Protein AF-A0A644V1G6-F1 (afdb_monomer_lite)

Secondary structure (DSSP, 8-state):
-HHHHHHHHHHHHHHHHHH---HHHHHHHHHHHHHHHHHHHHHHHHHHHHTT--SPP-GGGG-HHHHHHHHHHSHHHHHHHHHHHHHHHHHHHHHHHSHHHHHHHHT-----HHHHHHHHHHHHHHHHHHHHH-HHHHHHHHHHHHHHHHHHHHHHHHHHHHHHHTT----GGGS-HHHHHHHHTSHHHHHHHHHHHHHHHHHHHHHHHHHHHHTT--TT---------------

Sequence (235 aa):
MKKIILTIMLFLAGQAFAQGVAKSELISKEIQSLEFENNKIILSEYIKEQCDSTSCIPIYNLGKKLISDFQNNHEDLKVLKEEYDQNVKEIDKIKYRDSEYRKYRENYVGSSGEARKKQEAIYRSIYNRLYKSNENFKALSDKNRKILSRLNYLTLVQIATEYHNKGEILPTRFIPYADMSRYKELSKVKENQKKIDALNSIYKKVIEKEFLEKYNINDSIKTEKTPSERAIVFD

Radius of gyration: 29.41 Å; chains: 1; bounding box: 58×75×78 Å

Organism: NCBI:txid1076179

InterPro domains:
  IPR032220 Protein of unknown function DUF5039 [PF16442] (27-216)

Structure (mmCIF, N/CA/C/O backbone):
data_AF-A0A644V1G6-F1
#
_entry.id   AF-A0A644V1G6-F1
#
loop_
_atom_site.group_PDB
_atom_site.id
_atom_site.type_symbol
_atom_site.label_atom_id
_atom_site.label_alt_id
_atom_site.label_comp_id
_atom_site.label_asym_id
_atom_site.label_entity_id
_atom_site.label_seq_id
_atom_site.pdbx_PDB_ins_code
_atom_site.Cartn_x
_atom_site.Cartn_y
_atom_site.Cartn_z
_atom_site.occupancy
_atom_site.B_iso_or_equiv
_atom_site.auth_seq_id
_atom_site.auth_comp_id
_atom_site.auth_asym_id
_atom_site.auth_atom_id
_atom_site.pdbx_PDB_model_num
ATOM 1 N N . MET A 1 1 ? -3.401 3.940 36.052 1.00 53.97 1 MET A N 1
ATOM 2 C CA . MET A 1 1 ? -4.382 2.860 35.790 1.00 53.97 1 MET A CA 1
ATOM 3 C C . MET A 1 1 ? -5.661 2.993 36.616 1.00 53.97 1 MET A C 1
ATOM 5 O O . MET A 1 1 ? -6.697 3.187 36.003 1.00 53.97 1 MET A O 1
ATOM 9 N N . LYS A 1 2 ? -5.625 2.985 37.962 1.00 54.72 2 LYS A N 1
ATOM 10 C CA . LYS A 1 2 ? -6.847 3.035 38.805 1.00 54.72 2 LYS A CA 1
ATOM 11 C C . LYS A 1 2 ? -7.809 4.205 38.504 1.00 54.72 2 LYS A C 1
ATOM 13 O O . LYS A 1 2 ? -9.004 3.974 38.401 1.00 54.72 2 LYS A O 1
ATOM 18 N N . LYS A 1 3 ? -7.300 5.429 38.293 1.00 67.19 3 LYS A N 1
ATOM 19 C CA . LYS A 1 3 ? -8.138 6.601 37.950 1.00 67.19 3 LYS A CA 1
ATOM 20 C C . LYS A 1 3 ? -8.824 6.478 36.579 1.00 67.19 3 LYS A C 1
ATOM 22 O O . LYS A 1 3 ? -10.006 6.754 36.480 1.00 67.19 3 LYS A O 1
ATOM 27 N N . ILE A 1 4 ? -8.107 6.000 35.557 1.00 65.31 4 ILE A N 1
ATOM 28 C CA . ILE A 1 4 ? -8.639 5.820 34.190 1.00 65.31 4 ILE A CA 1
ATOM 29 C C . ILE A 1 4 ? -9.761 4.775 34.182 1.00 65.31 4 ILE A C 1
ATOM 31 O O . ILE A 1 4 ? -10.823 5.017 33.625 1.00 65.31 4 ILE A O 1
ATOM 35 N N . ILE A 1 5 ? -9.543 3.643 34.858 1.00 63.31 5 ILE A N 1
ATOM 36 C CA . ILE A 1 5 ? -10.535 2.565 34.977 1.00 63.31 5 ILE A CA 1
ATOM 37 C C . ILE A 1 5 ? -11.803 3.065 35.679 1.00 63.31 5 ILE A C 1
ATOM 39 O O . ILE A 1 5 ? -12.905 2.770 35.228 1.00 63.31 5 ILE A O 1
ATOM 43 N N . LEU A 1 6 ? -11.655 3.846 36.753 1.00 64.06 6 LEU A N 1
ATOM 44 C CA . LEU A 1 6 ? -12.786 4.397 37.500 1.00 64.06 6 LEU A CA 1
ATOM 45 C C . LEU A 1 6 ? -13.615 5.370 36.648 1.00 64.06 6 LEU A C 1
ATOM 47 O O . LEU A 1 6 ? -14.837 5.259 36.618 1.00 64.06 6 LEU A O 1
ATOM 51 N N . THR A 1 7 ? -12.963 6.283 35.922 1.00 69.06 7 THR A N 1
ATOM 52 C CA . THR A 1 7 ? -13.645 7.234 35.030 1.00 69.06 7 THR A CA 1
ATOM 53 C C . THR A 1 7 ? -14.390 6.521 33.900 1.00 69.06 7 THR A C 1
ATOM 55 O O . THR A 1 7 ? -15.539 6.853 33.624 1.00 69.06 7 THR A O 1
ATOM 58 N N . ILE A 1 8 ? -13.772 5.505 33.289 1.00 70.75 8 ILE A N 1
ATOM 59 C CA . ILE A 1 8 ? -14.385 4.695 32.226 1.00 70.75 8 ILE A CA 1
ATOM 60 C C . ILE A 1 8 ? -15.603 3.921 32.753 1.00 70.75 8 ILE A C 1
ATOM 62 O O . ILE A 1 8 ? -16.661 3.940 32.132 1.00 70.75 8 ILE A O 1
ATOM 66 N N . MET A 1 9 ? -15.482 3.283 33.920 1.00 65.69 9 MET A N 1
ATOM 67 C CA . MET A 1 9 ? -16.583 2.547 34.554 1.00 65.69 9 MET A CA 1
ATOM 68 C C . MET A 1 9 ? -17.774 3.455 34.888 1.00 65.69 9 MET A C 1
ATOM 70 O O . MET A 1 9 ? -18.915 3.068 34.655 1.00 65.69 9 MET A O 1
ATOM 74 N N . LEU A 1 10 ? -17.518 4.659 35.410 1.00 66.88 10 LEU A N 1
ATOM 75 C CA . LEU A 1 10 ? -18.561 5.644 35.714 1.00 66.88 10 LEU A CA 1
ATOM 76 C C . LEU A 1 10 ? -19.277 6.127 34.446 1.00 66.88 10 LEU A C 1
ATOM 78 O O . LEU A 1 10 ? -20.502 6.222 34.436 1.00 66.88 10 LEU A O 1
ATOM 82 N N . PHE A 1 11 ? -18.529 6.375 33.369 1.00 68.50 11 PHE A N 1
ATOM 83 C CA . PHE A 1 11 ? -19.091 6.779 32.081 1.00 68.50 11 PHE A CA 1
ATOM 84 C C . PHE A 1 11 ? -19.963 5.675 31.458 1.00 68.50 11 PHE A C 1
ATOM 86 O O . PHE A 1 11 ? -21.111 5.922 31.091 1.00 68.50 11 PHE A O 1
ATOM 93 N N . LEU A 1 12 ? -19.459 4.438 31.419 1.00 64.38 12 LEU A N 1
ATOM 94 C CA . LEU A 1 12 ? -20.191 3.280 30.895 1.00 64.38 12 LEU A CA 1
ATOM 95 C C . LEU A 1 12 ? -21.443 2.959 31.720 1.00 64.38 12 LEU A C 1
ATOM 97 O O . LEU A 1 12 ? -22.478 2.611 31.157 1.00 64.38 12 LEU A O 1
ATOM 101 N N . ALA A 1 13 ? -21.373 3.097 33.048 1.00 60.19 13 ALA A N 1
ATOM 102 C CA . ALA A 1 13 ? -22.530 2.915 33.918 1.00 60.19 13 ALA A CA 1
ATOM 103 C C . ALA A 1 13 ? -23.628 3.946 33.614 1.00 60.19 13 ALA A C 1
ATOM 105 O O . ALA A 1 13 ? -24.791 3.565 33.507 1.00 60.19 13 ALA A O 1
ATOM 106 N N . GLY A 1 14 ? -23.268 5.217 33.404 1.00 60.34 14 GLY A N 1
ATOM 107 C CA . GLY A 1 14 ? -24.225 6.256 33.017 1.00 60.34 14 GLY A CA 1
ATOM 108 C C . GLY A 1 14 ? -24.920 5.975 31.679 1.00 60.34 14 GLY A C 1
ATOM 109 O O . GLY A 1 14 ? -26.127 6.174 31.566 1.00 60.34 14 GLY A O 1
ATOM 110 N N . GLN A 1 15 ? -24.192 5.454 30.684 1.00 57.19 15 GLN A N 1
ATOM 111 C CA . GLN A 1 15 ? -24.766 5.142 29.368 1.00 57.19 15 GLN A CA 1
ATOM 112 C C . GLN A 1 15 ? -25.635 3.874 29.361 1.00 57.19 15 GLN A C 1
ATOM 114 O O . GLN A 1 15 ? -26.697 3.869 28.740 1.00 57.19 15 GLN A O 1
ATOM 119 N N . ALA A 1 16 ? -25.241 2.827 30.094 1.00 59.38 16 ALA A N 1
ATOM 120 C CA . ALA A 1 16 ? -26.002 1.575 30.175 1.00 59.38 16 ALA A CA 1
ATOM 121 C C . ALA A 1 16 ? -27.401 1.779 30.781 1.00 59.38 16 ALA A C 1
ATOM 123 O O . ALA A 1 16 ? -28.382 1.236 30.276 1.00 59.38 16 ALA A O 1
ATOM 124 N N . PHE A 1 17 ? -27.503 2.604 31.830 1.00 55.06 17 PHE A N 1
ATOM 125 C CA . PHE A 1 17 ? -28.780 2.915 32.481 1.00 55.06 17 PHE A CA 1
ATOM 126 C C . PHE A 1 17 ? -29.726 3.742 31.600 1.00 55.06 17 PHE A C 1
ATOM 128 O O . PHE A 1 17 ? -30.938 3.613 31.735 1.00 55.06 17 PHE A O 1
ATOM 135 N N . ALA A 1 18 ? -29.195 4.566 30.695 1.00 56.34 18 ALA A N 1
ATOM 136 C CA . ALA A 1 18 ? -30.003 5.432 29.840 1.00 56.34 18 ALA A CA 1
ATOM 137 C C . ALA A 1 18 ? -30.542 4.730 28.579 1.00 56.34 18 ALA A C 1
ATOM 139 O O . ALA A 1 18 ? -31.516 5.204 28.000 1.00 56.34 18 ALA A O 1
ATOM 140 N N . GLN A 1 19 ? -29.914 3.633 28.133 1.00 53.41 19 GLN A N 1
ATOM 141 C CA . GLN A 1 19 ? -30.182 3.044 26.811 1.00 53.41 19 GLN A CA 1
ATOM 142 C C . GLN A 1 19 ? -30.661 1.584 26.831 1.00 53.41 19 GLN A C 1
ATOM 144 O O . GLN A 1 19 ? -31.030 1.068 25.781 1.00 53.41 19 GLN A O 1
ATOM 149 N N . GLY A 1 20 ? -30.667 0.898 27.981 1.00 60.03 20 GLY A N 1
ATOM 150 C CA . GLY A 1 20 ? -31.093 -0.510 28.051 1.00 60.03 20 GLY A CA 1
ATOM 151 C C . GLY A 1 20 ? -30.182 -1.481 27.281 1.00 60.03 20 GLY A C 1
ATOM 152 O O . GLY A 1 20 ? -30.595 -2.589 26.953 1.00 60.03 20 GLY A O 1
ATOM 153 N N . VAL A 1 21 ? -28.950 -1.060 26.980 1.00 65.69 21 VAL A N 1
ATOM 154 C CA . VAL A 1 21 ? -27.944 -1.815 26.220 1.00 65.69 21 VAL A CA 1
ATOM 155 C C . VAL A 1 21 ? -27.049 -2.603 27.184 1.00 65.69 21 VAL A C 1
ATOM 157 O O . VAL A 1 21 ? -26.692 -2.101 28.254 1.00 65.69 21 VAL A O 1
ATOM 160 N N . ALA A 1 22 ? -26.660 -3.828 26.806 1.00 74.62 22 ALA A N 1
ATOM 161 C CA . ALA A 1 22 ? -25.728 -4.642 27.587 1.00 74.62 22 ALA A CA 1
ATOM 162 C C . ALA A 1 22 ? -24.391 -3.905 27.795 1.00 74.62 22 ALA A C 1
ATOM 164 O O . ALA A 1 22 ? -23.888 -3.213 26.904 1.00 74.62 22 ALA A O 1
ATOM 165 N N . LYS A 1 23 ? -23.783 -4.050 28.977 1.00 80.12 23 LYS A N 1
ATOM 166 C CA . LYS A 1 23 ? -22.549 -3.321 29.317 1.00 80.12 23 LYS A CA 1
ATOM 167 C C . LYS A 1 23 ? -21.390 -3.778 28.437 1.00 80.12 23 LYS A C 1
ATOM 169 O O . LYS A 1 23 ? -20.542 -2.957 28.087 1.00 80.12 23 LYS A O 1
ATOM 174 N N . SER A 1 24 ? -21.364 -5.056 28.058 1.00 82.75 24 SER A N 1
ATOM 175 C CA . SER A 1 24 ? -20.397 -5.594 27.096 1.00 82.75 24 SER A CA 1
ATOM 176 C C . SER A 1 24 ? -20.469 -4.883 25.741 1.00 82.75 24 SER A C 1
ATOM 178 O O . SER A 1 24 ? -19.433 -4.487 25.209 1.00 82.75 24 SER A O 1
ATOM 180 N N . GLU A 1 25 ? -21.666 -4.634 25.210 1.00 83.75 25 GLU A N 1
ATOM 181 C CA . GLU A 1 25 ? -21.847 -3.983 23.910 1.00 83.75 25 GLU A CA 1
ATOM 182 C C . GLU A 1 25 ? -21.337 -2.532 23.920 1.00 83.75 25 GLU A C 1
ATOM 184 O O . GLU A 1 25 ? -20.660 -2.109 22.983 1.00 83.75 25 GLU A O 1
ATOM 189 N N . LEU A 1 26 ? -21.574 -1.784 25.004 1.00 85.75 26 LEU A N 1
ATOM 190 C CA . LEU A 1 26 ? -21.036 -0.426 25.166 1.00 85.75 26 LEU A CA 1
ATOM 191 C C . LEU A 1 26 ? -19.504 -0.411 25.238 1.00 85.75 26 LEU A C 1
ATOM 193 O O . LEU A 1 26 ? -18.862 0.416 24.593 1.00 85.75 26 LEU A O 1
ATOM 197 N N . ILE A 1 27 ? -18.908 -1.347 25.983 1.00 84.62 27 ILE A N 1
ATOM 198 C CA . ILE A 1 27 ? -17.447 -1.488 26.056 1.00 84.62 27 ILE A CA 1
ATOM 199 C C . ILE A 1 27 ? -16.870 -1.840 24.681 1.00 84.62 27 ILE A C 1
ATOM 201 O O . ILE A 1 27 ? -15.859 -1.268 24.280 1.00 84.62 27 ILE A O 1
ATOM 205 N N . SER A 1 28 ? -17.513 -2.754 23.948 1.00 86.06 28 SER A N 1
ATOM 206 C CA . SER A 1 28 ? -17.082 -3.152 22.607 1.00 86.06 28 SER A CA 1
ATOM 207 C C . SER A 1 28 ? -17.126 -1.979 21.624 1.00 86.06 28 SER A C 1
ATOM 209 O O . SER A 1 28 ? -16.147 -1.759 20.911 1.00 86.06 28 SER A O 1
ATOM 211 N N . LYS A 1 29 ? -18.199 -1.176 21.640 1.00 88.50 29 LYS A N 1
ATOM 212 C CA . LYS A 1 29 ? -18.317 0.041 20.816 1.00 88.50 29 LYS A CA 1
ATOM 213 C C . LYS A 1 29 ? -17.229 1.066 21.137 1.00 88.50 29 LYS A C 1
ATOM 215 O O . LYS A 1 29 ? 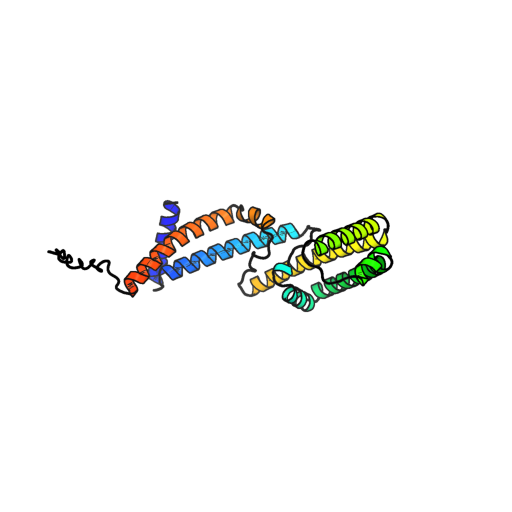-16.646 1.638 20.221 1.00 88.50 29 LYS A O 1
ATOM 220 N N . GLU A 1 30 ? -16.912 1.270 22.415 1.00 89.88 30 GLU A N 1
ATOM 221 C CA . GLU A 1 30 ? -15.841 2.191 22.818 1.00 89.88 30 GLU A CA 1
ATOM 222 C C . GLU A 1 30 ? -14.456 1.691 22.375 1.00 89.88 30 GLU A C 1
ATOM 224 O O . GLU A 1 30 ? -13.651 2.472 21.869 1.00 89.88 30 GLU A O 1
ATOM 229 N N . ILE A 1 31 ? -14.177 0.386 22.503 1.00 88.25 31 ILE A N 1
ATOM 230 C CA . ILE A 1 31 ? -12.936 -0.214 21.984 1.00 88.25 31 ILE A CA 1
ATOM 231 C C . ILE A 1 31 ? -12.832 0.022 20.475 1.00 88.25 31 ILE A C 1
ATOM 233 O O . ILE A 1 31 ? -11.812 0.531 20.015 1.00 88.25 31 ILE A O 1
ATOM 237 N N . GLN A 1 32 ? -13.892 -0.285 19.721 1.00 87.81 32 GLN A N 1
ATOM 238 C CA . GLN A 1 32 ? -13.931 -0.081 18.270 1.00 87.81 32 GLN A CA 1
ATOM 239 C C . GLN A 1 32 ? -13.712 1.389 17.895 1.00 87.81 32 GLN A C 1
ATOM 241 O O . GLN A 1 32 ? -12.950 1.675 16.976 1.00 87.81 32 GLN A O 1
ATOM 246 N N . SER A 1 33 ? -14.320 2.324 18.630 1.00 90.75 33 SER A N 1
ATOM 247 C CA . SER A 1 33 ? -14.131 3.768 18.445 1.00 90.75 33 SER A CA 1
ATOM 248 C C . SER A 1 33 ? -12.669 4.190 18.653 1.00 90.75 33 SER A C 1
ATOM 250 O O . SER A 1 33 ? -12.086 4.891 17.826 1.00 90.75 33 SER A O 1
ATOM 252 N N . LEU A 1 34 ? -12.018 3.704 19.714 1.00 91.75 34 LEU A N 1
ATOM 253 C CA . LEU A 1 34 ? -10.605 3.998 19.979 1.00 91.75 34 LEU A CA 1
ATOM 254 C C . LEU A 1 34 ? -9.664 3.360 18.944 1.00 91.75 34 LEU A C 1
ATOM 256 O O . LEU A 1 34 ? -8.670 3.977 18.554 1.00 91.75 34 LEU A O 1
ATOM 260 N N . GLU A 1 35 ? -9.957 2.139 18.491 1.00 90.19 35 GLU A N 1
ATOM 261 C CA . GLU A 1 35 ? -9.213 1.466 17.418 1.00 90.19 35 GLU A CA 1
ATOM 262 C C . GLU A 1 35 ? -9.361 2.205 16.082 1.00 90.19 35 GLU A C 1
ATOM 264 O O . GLU A 1 35 ? -8.385 2.363 15.342 1.00 90.19 35 GLU A O 1
ATOM 269 N N . PHE A 1 36 ? -10.563 2.703 15.799 1.00 89.56 36 PHE A N 1
ATOM 270 C CA . PHE A 1 36 ? -10.865 3.536 14.642 1.00 89.56 36 PHE A CA 1
ATOM 271 C C . PHE A 1 36 ? -10.049 4.836 14.671 1.00 89.56 36 PHE A C 1
ATOM 273 O O . PHE A 1 36 ? -9.323 5.127 13.719 1.00 89.56 36 PHE A O 1
ATOM 280 N N . GLU A 1 37 ? -10.050 5.561 15.792 1.00 91.75 37 GLU A N 1
ATOM 281 C CA . GLU A 1 37 ? -9.235 6.771 15.964 1.00 91.75 37 GLU A CA 1
ATOM 282 C C . GLU A 1 37 ? -7.729 6.492 15.840 1.00 91.75 37 GLU A C 1
ATOM 284 O O . GLU A 1 37 ? -7.001 7.256 15.203 1.00 91.75 37 GLU A O 1
ATOM 289 N N . ASN A 1 38 ? -7.243 5.367 16.371 1.00 92.94 38 ASN A N 1
ATOM 290 C CA . ASN A 1 38 ? -5.851 4.957 16.178 1.00 92.94 38 ASN A CA 1
ATOM 291 C C . ASN A 1 38 ? -5.517 4.748 14.701 1.00 92.94 38 ASN A C 1
ATOM 293 O O . ASN A 1 38 ? -4.508 5.269 14.224 1.00 92.94 38 ASN A O 1
ATOM 297 N N . ASN A 1 39 ? -6.364 4.025 13.966 1.00 91.00 39 ASN A N 1
ATOM 298 C CA . ASN A 1 39 ? -6.164 3.810 12.536 1.00 91.00 39 ASN A CA 1
ATOM 299 C C . ASN A 1 39 ? -6.174 5.128 11.759 1.00 91.00 39 ASN A C 1
ATOM 301 O O . ASN A 1 39 ? -5.338 5.304 10.876 1.00 91.00 39 ASN A O 1
ATOM 305 N N . LYS A 1 40 ? -7.051 6.069 12.125 1.00 91.75 40 LYS A N 1
ATOM 306 C CA . LYS A 1 40 ? -7.105 7.412 11.534 1.00 91.75 40 LYS A CA 1
ATOM 307 C C . LYS A 1 40 ? -5.777 8.147 11.675 1.00 91.75 40 LYS A C 1
ATOM 309 O O . LYS A 1 40 ? -5.234 8.641 10.689 1.00 91.75 40 LYS A O 1
ATOM 314 N N . ILE A 1 41 ? -5.252 8.200 12.900 1.00 93.38 41 ILE A N 1
ATOM 315 C CA . ILE A 1 41 ? -4.006 8.902 13.224 1.00 93.38 41 ILE A CA 1
ATOM 316 C C . ILE A 1 41 ? -2.832 8.259 12.483 1.00 93.38 41 ILE A C 1
ATOM 318 O O . ILE A 1 41 ? -2.064 8.955 11.822 1.00 93.38 41 ILE A O 1
ATOM 322 N N . ILE A 1 42 ? -2.720 6.929 12.553 1.00 93.12 42 ILE A N 1
ATOM 323 C CA . ILE A 1 42 ? -1.646 6.172 11.900 1.00 93.12 42 ILE A CA 1
ATOM 324 C C . ILE A 1 42 ? -1.685 6.380 10.383 1.00 93.12 42 ILE A C 1
ATOM 326 O O . ILE A 1 42 ? -0.654 6.667 9.782 1.00 93.12 42 ILE A O 1
ATOM 330 N N . LEU A 1 43 ? -2.861 6.250 9.761 1.00 91.50 43 LEU A N 1
ATOM 331 C CA . LEU A 1 43 ? -3.017 6.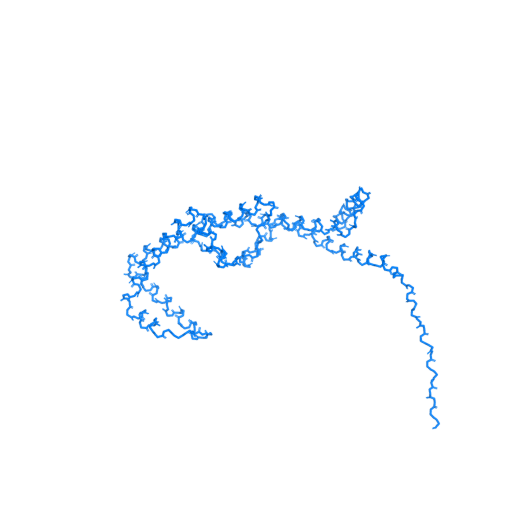409 8.317 1.00 91.50 43 LEU A CA 1
ATOM 332 C C . LEU A 1 43 ? -2.680 7.835 7.867 1.00 91.50 43 LEU A C 1
ATOM 334 O O . LEU A 1 43 ? -1.994 8.006 6.862 1.00 91.50 43 LEU A O 1
ATOM 338 N N . SER A 1 44 ? -3.127 8.843 8.619 1.00 90.38 44 SER A N 1
ATOM 339 C CA . SER A 1 44 ? -2.849 10.251 8.324 1.00 90.38 44 SER A CA 1
ATOM 340 C C . SER A 1 44 ? -1.351 10.555 8.369 1.00 90.38 44 SER A C 1
ATOM 342 O O . SER A 1 44 ? -0.821 11.156 7.436 1.00 90.38 44 SER A O 1
ATOM 344 N N . GLU A 1 45 ? -0.656 10.126 9.426 1.00 91.31 45 GLU A N 1
ATOM 345 C CA . GLU A 1 45 ? 0.796 10.321 9.535 1.00 91.31 45 GLU A CA 1
ATOM 346 C C . GLU A 1 45 ? 1.554 9.522 8.471 1.00 91.31 45 GLU A C 1
ATOM 348 O O . GLU A 1 45 ? 2.484 10.042 7.859 1.00 91.31 45 GLU A O 1
ATOM 353 N N . TYR A 1 46 ? 1.115 8.295 8.172 1.00 90.12 46 TYR A N 1
ATOM 354 C CA . TYR A 1 46 ? 1.710 7.496 7.106 1.00 90.12 46 TYR A CA 1
ATOM 355 C C . TYR A 1 46 ? 1.612 8.199 5.749 1.00 90.12 46 TYR A C 1
ATOM 357 O O . TYR A 1 46 ? 2.631 8.400 5.095 1.00 90.12 46 TYR A O 1
ATOM 365 N N . ILE A 1 47 ? 0.411 8.621 5.336 1.00 89.56 47 ILE A N 1
ATOM 366 C CA . ILE A 1 47 ? 0.195 9.314 4.055 1.00 89.56 47 ILE A CA 1
ATOM 367 C C . ILE A 1 47 ? 1.039 10.589 3.980 1.00 89.56 47 ILE A C 1
ATOM 369 O O . ILE A 1 47 ? 1.703 10.818 2.969 1.00 89.56 47 ILE A O 1
ATOM 373 N N . LYS A 1 48 ? 1.059 11.390 5.052 1.00 87.62 48 LYS A N 1
ATOM 374 C CA . LYS A 1 48 ? 1.827 12.639 5.118 1.00 87.62 48 LYS A CA 1
ATOM 375 C C . LYS A 1 48 ? 3.314 12.416 4.852 1.00 87.62 48 LYS A C 1
ATOM 377 O O . LYS A 1 48 ? 3.909 13.147 4.068 1.00 87.62 48 LYS A O 1
ATOM 382 N N . GLU A 1 49 ? 3.907 11.392 5.455 1.00 86.69 49 GLU A N 1
ATOM 383 C CA . GLU A 1 49 ? 5.321 11.071 5.244 1.00 86.69 49 GLU A CA 1
ATOM 384 C C . GLU A 1 49 ? 5.623 10.518 3.847 1.00 86.69 49 GLU A C 1
ATOM 386 O O . GLU A 1 49 ? 6.754 10.622 3.372 1.00 86.69 49 GLU A O 1
ATOM 391 N N . GLN A 1 50 ? 4.628 9.941 3.168 1.00 83.31 50 GLN A N 1
ATOM 392 C CA . GLN A 1 50 ? 4.803 9.448 1.805 1.00 83.31 50 GLN A CA 1
ATOM 393 C C . GLN A 1 50 ? 4.676 10.539 0.731 1.00 83.31 50 GLN A C 1
ATOM 395 O O . GLN A 1 50 ? 5.078 10.287 -0.404 1.00 83.31 50 GLN A O 1
ATOM 400 N N . CYS A 1 51 ? 4.169 11.733 1.064 1.00 72.44 51 CYS A N 1
ATOM 401 C CA . CYS A 1 51 ? 3.936 12.822 0.105 1.00 72.44 51 CYS A CA 1
ATOM 402 C C . CYS A 1 51 ? 5.206 13.228 -0.667 1.00 72.44 51 CYS A C 1
ATOM 404 O O . CYS A 1 51 ? 5.139 13.486 -1.867 1.00 72.44 51 CYS A O 1
ATOM 406 N N . ASP A 1 52 ? 6.366 13.193 -0.004 1.00 65.12 52 ASP A N 1
ATOM 407 C CA . ASP A 1 52 ? 7.666 13.556 -0.592 1.00 65.12 52 ASP A CA 1
ATOM 408 C C . ASP A 1 52 ? 8.572 12.338 -0.854 1.00 65.12 52 ASP A C 1
ATOM 410 O O . ASP A 1 52 ? 9.746 12.460 -1.222 1.00 65.12 52 ASP A O 1
ATOM 414 N N . SER A 1 53 ? 8.044 11.126 -0.664 1.00 68.56 53 SER A N 1
ATOM 415 C CA . SER A 1 53 ? 8.814 9.896 -0.801 1.00 68.56 53 SER A CA 1
ATOM 416 C C . SER A 1 53 ? 9.002 9.526 -2.272 1.00 68.56 53 SER A C 1
ATOM 418 O O . SER A 1 53 ? 8.054 9.285 -3.016 1.00 68.56 53 SER A O 1
ATOM 420 N N . THR A 1 54 ? 10.262 9.382 -2.690 1.00 65.50 54 THR A N 1
ATOM 421 C CA . THR A 1 54 ? 10.612 8.723 -3.966 1.00 65.50 54 THR A CA 1
ATOM 422 C C . THR A 1 54 ? 10.644 7.195 -3.848 1.00 65.50 54 THR A C 1
ATOM 424 O O . THR A 1 54 ? 11.051 6.501 -4.785 1.00 65.50 54 THR A O 1
ATOM 427 N N . SER A 1 55 ? 10.245 6.661 -2.689 1.00 67.94 55 SER A N 1
ATOM 428 C CA . SER A 1 55 ? 10.175 5.225 -2.435 1.00 67.94 55 SER A CA 1
ATOM 429 C C . SER A 1 55 ? 8.828 4.662 -2.878 1.00 67.94 55 SER A C 1
ATOM 431 O O . SER A 1 55 ? 7.821 5.365 -2.962 1.00 67.94 55 SER A O 1
ATOM 433 N N . CYS A 1 56 ? 8.810 3.373 -3.203 1.00 72.12 56 CYS A N 1
ATOM 434 C CA . CYS A 1 56 ? 7.585 2.680 -3.578 1.00 72.12 56 CYS A CA 1
ATOM 435 C C . CYS A 1 56 ? 6.743 2.403 -2.325 1.00 72.12 56 CYS A C 1
ATOM 437 O O . CYS A 1 56 ? 7.191 1.686 -1.431 1.00 72.12 56 CYS A O 1
ATOM 439 N N . ILE A 1 57 ? 5.518 2.929 -2.282 1.00 78.19 57 ILE A N 1
ATOM 440 C CA . ILE A 1 57 ? 4.534 2.595 -1.244 1.00 78.19 57 ILE A CA 1
ATOM 441 C C . ILE A 1 57 ? 3.941 1.217 -1.581 1.00 78.19 57 ILE A C 1
ATOM 443 O O . ILE A 1 57 ? 3.427 1.050 -2.693 1.00 78.19 57 ILE A O 1
ATOM 447 N N . PRO A 1 58 ? 3.970 0.221 -0.676 1.00 77.88 58 PRO A N 1
ATOM 448 C CA . PRO A 1 58 ? 3.537 -1.147 -0.962 1.00 77.88 58 PRO A CA 1
ATOM 449 C C . PRO A 1 58 ? 2.007 -1.310 -0.905 1.00 77.88 58 PRO A C 1
ATOM 451 O O . PRO A 1 58 ? 1.480 -2.207 -0.249 1.00 77.88 58 PRO A O 1
ATOM 454 N N . ILE A 1 59 ? 1.275 -0.469 -1.641 1.00 78.94 59 ILE A N 1
ATOM 455 C CA . ILE A 1 59 ? -0.197 -0.475 -1.691 1.00 78.94 59 ILE A CA 1
ATOM 456 C C . ILE A 1 59 ? -0.779 -1.810 -2.173 1.00 78.94 59 ILE A C 1
ATOM 458 O O . ILE A 1 59 ? -1.911 -2.147 -1.848 1.00 78.94 59 ILE A O 1
ATOM 462 N N . TYR A 1 60 ? 0.004 -2.622 -2.890 1.00 76.69 60 TYR A N 1
ATOM 463 C CA . TYR A 1 60 ? -0.409 -3.945 -3.365 1.00 76.69 60 TYR A CA 1
ATOM 464 C C . TYR A 1 60 ? -0.730 -4.937 -2.239 1.00 76.69 60 TYR A C 1
ATOM 466 O O . TYR A 1 60 ? -1.396 -5.939 -2.502 1.00 76.69 60 TYR A O 1
ATOM 474 N N . ASN A 1 61 ? -0.324 -4.648 -0.997 1.00 83.06 61 ASN A N 1
ATOM 475 C CA . ASN A 1 61 ? -0.744 -5.397 0.188 1.00 83.06 61 ASN A CA 1
ATOM 476 C C . ASN A 1 61 ? -2.263 -5.303 0.444 1.00 83.06 61 ASN A C 1
ATOM 478 O O . ASN A 1 61 ? -2.811 -6.161 1.128 1.00 83.06 61 ASN A O 1
ATOM 482 N N . LEU A 1 62 ? -2.953 -4.310 -0.135 1.00 79.12 62 LEU A N 1
ATOM 483 C CA . LEU A 1 62 ? -4.421 -4.219 -0.161 1.00 79.12 62 LEU A CA 1
ATOM 484 C C . LEU A 1 62 ? -5.070 -5.183 -1.172 1.00 79.12 62 LEU A C 1
ATOM 486 O O . LEU A 1 62 ? -6.283 -5.364 -1.166 1.00 79.12 62 LEU A O 1
ATOM 490 N N . GLY A 1 63 ? -4.270 -5.812 -2.037 1.00 85.31 63 GLY A N 1
ATOM 491 C CA . GLY A 1 63 ? -4.720 -6.709 -3.096 1.00 85.31 63 GLY A CA 1
ATOM 492 C C . GLY A 1 63 ? -4.396 -6.152 -4.478 1.00 85.31 63 GLY A C 1
ATOM 493 O O . GLY A 1 63 ? -4.961 -5.155 -4.919 1.00 85.31 63 GLY A O 1
ATOM 494 N N . LYS A 1 64 ? -3.507 -6.834 -5.208 1.00 86.06 64 LYS A N 1
ATOM 495 C CA . LYS A 1 64 ? -3.014 -6.373 -6.518 1.00 86.06 64 LYS A CA 1
ATOM 496 C C . LYS A 1 64 ? -4.128 -6.108 -7.538 1.00 86.06 64 LYS A C 1
ATOM 498 O O . LYS A 1 64 ? -4.062 -5.110 -8.247 1.00 86.06 64 LYS A O 1
ATOM 503 N N . LYS A 1 65 ? -5.129 -6.993 -7.615 1.00 89.31 65 LYS A N 1
ATOM 504 C CA . LYS A 1 65 ? -6.263 -6.833 -8.537 1.00 89.31 65 LYS A CA 1
ATOM 505 C C . LYS A 1 65 ? -7.119 -5.623 -8.158 1.00 89.31 65 LYS A C 1
ATOM 507 O O . LYS A 1 65 ? -7.369 -4.790 -9.011 1.00 89.31 65 LYS A O 1
ATOM 512 N N . LEU A 1 66 ? -7.462 -5.492 -6.877 1.00 87.88 66 LEU A N 1
ATOM 513 C CA . LEU A 1 66 ? -8.260 -4.378 -6.363 1.00 87.88 66 LEU A CA 1
ATOM 514 C C . LEU A 1 66 ? -7.598 -3.028 -6.657 1.00 87.88 66 LEU A C 1
ATOM 516 O O . LEU A 1 66 ? -8.252 -2.127 -7.162 1.00 87.88 66 LEU A O 1
ATOM 520 N N . ILE A 1 67 ? -6.289 -2.916 -6.416 1.00 90.69 67 ILE A N 1
ATOM 521 C CA . ILE A 1 67 ? -5.519 -1.709 -6.742 1.00 90.69 67 ILE A CA 1
ATOM 522 C C . ILE A 1 67 ? -5.514 -1.428 -8.245 1.00 90.69 67 ILE A C 1
ATOM 524 O O . ILE A 1 67 ? -5.692 -0.285 -8.648 1.00 90.69 67 ILE A O 1
ATOM 528 N N . SER A 1 68 ? -5.316 -2.454 -9.075 1.00 89.44 68 SER A N 1
ATOM 529 C CA . SER A 1 68 ? -5.313 -2.274 -10.528 1.00 89.44 68 SER A CA 1
ATOM 530 C C . SER A 1 68 ? -6.677 -1.823 -11.048 1.00 89.44 68 SER A C 1
ATOM 532 O O . SER A 1 68 ? -6.735 -0.924 -11.879 1.00 89.44 68 SER A O 1
ATOM 534 N N . ASP A 1 69 ? -7.759 -2.440 -10.573 1.00 91.94 69 ASP A N 1
ATOM 535 C CA . ASP A 1 69 ? -9.125 -2.090 -10.964 1.00 91.94 69 ASP A CA 1
ATOM 536 C C . ASP A 1 69 ? -9.451 -0.659 -10.512 1.00 91.94 69 ASP A C 1
ATOM 538 O O . ASP A 1 69 ? -9.966 0.134 -11.295 1.00 91.94 69 ASP A O 1
ATOM 542 N N . PHE A 1 70 ? -9.050 -0.290 -9.290 1.00 93.00 70 PHE A N 1
ATOM 543 C CA . PHE A 1 70 ? -9.167 1.073 -8.774 1.00 93.00 70 PHE A CA 1
ATOM 544 C C . PHE A 1 70 ? -8.428 2.079 -9.665 1.00 93.00 70 PHE A C 1
ATOM 546 O O . PHE A 1 70 ? -9.027 3.015 -10.177 1.00 93.00 70 PHE A O 1
ATOM 553 N N . GLN A 1 71 ? -7.143 1.857 -9.942 1.00 93.94 71 GLN A N 1
ATOM 554 C CA . GLN A 1 71 ? -6.349 2.753 -10.792 1.00 93.94 71 GLN A CA 1
ATOM 555 C C . GLN A 1 71 ? -6.940 2.929 -12.195 1.00 93.94 71 GLN A C 1
AT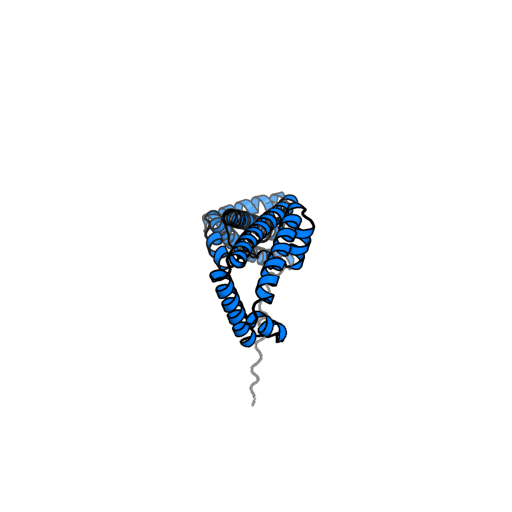OM 557 O O . GLN A 1 71 ? -6.818 4.006 -12.765 1.00 93.94 71 GLN A O 1
ATOM 562 N N . ASN A 1 72 ? -7.593 1.903 -12.743 1.00 91.94 72 ASN A N 1
ATOM 563 C CA . ASN A 1 72 ? -8.238 1.979 -14.054 1.00 91.94 72 ASN A CA 1
ATOM 564 C C . ASN A 1 72 ? -9.571 2.749 -14.037 1.00 91.94 72 ASN A C 1
ATOM 566 O O . ASN A 1 72 ? -9.988 3.243 -15.082 1.00 91.94 72 ASN A O 1
ATOM 570 N N . ASN A 1 73 ? -10.233 2.842 -12.881 1.00 93.25 73 ASN A N 1
ATOM 571 C CA . ASN A 1 73 ? -11.523 3.519 -12.722 1.00 93.25 73 ASN A CA 1
ATOM 572 C C . ASN A 1 73 ? -11.389 5.014 -12.386 1.00 93.25 73 ASN A C 1
ATOM 574 O O . ASN A 1 73 ? -12.366 5.750 -12.497 1.00 93.25 73 ASN A O 1
ATOM 578 N N . HIS A 1 74 ? -10.198 5.470 -11.989 1.00 92.50 74 HIS A N 1
ATOM 579 C CA . HIS A 1 74 ? -9.914 6.875 -11.694 1.00 92.50 74 HIS A CA 1
ATOM 580 C C . HIS A 1 74 ? -9.071 7.486 -12.811 1.00 92.50 74 HIS A C 1
ATOM 582 O O . HIS A 1 74 ? -7.915 7.107 -12.976 1.00 92.50 74 HIS A O 1
ATOM 588 N N . GLU A 1 75 ? -9.622 8.456 -13.546 1.00 90.75 75 GLU A N 1
ATOM 589 C CA . GLU A 1 75 ? -9.000 9.016 -14.758 1.00 90.75 75 GLU A CA 1
ATOM 590 C C . GLU A 1 75 ? -7.558 9.503 -14.524 1.00 90.75 75 GLU A C 1
ATOM 592 O O . GLU A 1 75 ? -6.638 9.092 -15.229 1.00 90.75 75 GLU A O 1
ATOM 597 N N . ASP A 1 76 ? -7.321 10.281 -13.464 1.00 88.81 76 ASP A N 1
ATOM 598 C CA . ASP A 1 76 ? -5.980 10.788 -13.140 1.00 88.81 76 ASP A CA 1
ATOM 599 C C . ASP A 1 76 ? -4.975 9.664 -12.826 1.00 88.81 76 ASP A C 1
ATOM 601 O O . ASP A 1 76 ? -3.794 9.745 -13.181 1.00 88.81 76 ASP A O 1
ATOM 605 N N . LEU A 1 77 ? -5.426 8.597 -12.152 1.00 95.06 77 LEU A N 1
ATOM 606 C CA . LEU A 1 77 ? -4.579 7.439 -11.852 1.00 95.06 77 LEU A CA 1
ATOM 607 C C . LEU A 1 77 ? -4.326 6.605 -13.101 1.00 95.06 77 LEU A C 1
ATOM 609 O O . LEU A 1 77 ? -3.218 6.103 -13.283 1.00 95.06 77 LEU A O 1
ATOM 613 N N . LYS A 1 78 ? -5.335 6.482 -13.960 1.00 95.19 78 LYS A N 1
ATOM 614 C CA . LYS A 1 78 ? -5.266 5.746 -15.214 1.00 95.19 78 LYS A CA 1
ATOM 615 C C . LYS A 1 78 ? -4.233 6.366 -16.146 1.00 95.19 78 LYS A C 1
ATOM 617 O O . LYS A 1 78 ? -3.364 5.645 -16.623 1.00 95.19 78 LYS A O 1
ATOM 622 N N . VAL A 1 79 ? -4.240 7.690 -16.312 1.00 94.81 79 VAL A N 1
ATOM 623 C CA . VAL A 1 79 ? -3.232 8.408 -17.114 1.00 94.81 79 VAL A CA 1
ATOM 624 C C . VAL A 1 79 ? -1.815 8.152 -16.583 1.00 94.81 79 VAL A C 1
ATOM 626 O O . VAL A 1 79 ? -0.910 7.810 -17.345 1.00 94.81 79 VAL A O 1
ATOM 629 N N . LEU A 1 80 ? -1.609 8.246 -15.264 1.00 93.88 80 LEU A N 1
ATOM 630 C CA . LEU A 1 80 ? -0.306 7.953 -14.648 1.00 93.88 80 LEU A CA 1
ATOM 631 C C . LEU A 1 80 ? 0.108 6.487 -14.813 1.00 93.88 80 LEU A C 1
ATOM 633 O O . LEU A 1 80 ? 1.287 6.186 -15.010 1.00 93.88 80 LEU A O 1
ATOM 637 N N . LYS A 1 81 ? -0.854 5.568 -14.724 1.00 94.62 81 LYS A N 1
ATOM 638 C CA . LYS A 1 81 ? -0.635 4.140 -14.927 1.00 94.62 81 LYS A CA 1
ATOM 639 C C . LYS A 1 81 ? -0.249 3.831 -16.374 1.00 94.62 81 LYS A C 1
ATOM 641 O O . LYS A 1 81 ? 0.677 3.054 -16.592 1.00 94.62 81 LYS A O 1
ATOM 646 N N . GLU A 1 82 ? -0.907 4.448 -17.346 1.00 95.25 82 GLU A N 1
ATOM 647 C CA . GLU A 1 82 ? -0.571 4.314 -18.764 1.00 95.25 82 GLU A CA 1
ATOM 648 C C . GLU A 1 82 ? 0.836 4.854 -19.052 1.00 95.25 82 GLU A C 1
ATOM 650 O O . GLU A 1 82 ? 1.622 4.183 -19.725 1.00 95.25 82 GLU A O 1
ATOM 655 N N . GLU A 1 83 ? 1.206 6.000 -18.468 1.00 94.75 83 GLU A N 1
ATOM 656 C CA . GLU A 1 83 ? 2.563 6.549 -18.581 1.00 94.75 83 GLU A CA 1
ATOM 657 C C . GLU A 1 83 ? 3.617 5.614 -17.959 1.00 94.75 83 GLU A C 1
ATOM 659 O O . GLU A 1 83 ? 4.685 5.385 -18.541 1.00 94.75 83 GLU A O 1
ATOM 664 N N . TYR A 1 84 ? 3.323 5.043 -16.787 1.00 94.25 84 TYR A N 1
ATOM 665 C CA . TYR A 1 84 ? 4.166 4.030 -16.148 1.00 94.25 84 TYR A CA 1
ATOM 666 C C . TYR A 1 84 ? 4.349 2.810 -17.059 1.00 94.25 84 TYR A C 1
ATOM 668 O O . TYR A 1 84 ? 5.477 2.423 -17.370 1.00 94.25 84 TYR A O 1
ATOM 676 N N . ASP A 1 85 ? 3.249 2.232 -17.544 1.00 94.62 85 ASP A N 1
ATOM 677 C CA . ASP A 1 85 ? 3.264 1.033 -18.383 1.00 94.62 85 ASP A CA 1
ATOM 678 C C . ASP A 1 85 ? 4.003 1.286 -19.712 1.00 94.62 85 ASP A C 1
ATOM 680 O O . ASP A 1 85 ? 4.718 0.412 -20.214 1.00 94.62 85 ASP A O 1
ATOM 684 N N . GLN A 1 86 ? 3.896 2.493 -20.276 1.00 96.06 86 GLN A N 1
ATOM 685 C CA . GLN A 1 86 ? 4.632 2.888 -21.475 1.00 96.06 86 GLN A CA 1
ATOM 686 C C . GLN A 1 86 ? 6.140 3.008 -21.212 1.00 96.06 86 GLN A C 1
ATOM 688 O O . GLN A 1 86 ? 6.934 2.464 -21.983 1.00 96.06 86 GLN A O 1
ATOM 693 N N . ASN A 1 87 ? 6.557 3.619 -20.098 1.00 95.06 87 ASN A N 1
ATOM 694 C CA . ASN A 1 87 ? 7.974 3.666 -19.719 1.00 95.06 87 ASN A CA 1
ATOM 695 C C . ASN A 1 87 ? 8.543 2.271 -19.434 1.00 95.06 87 ASN A C 1
ATOM 697 O O . ASN A 1 87 ? 9.677 1.990 -19.820 1.00 95.06 87 ASN A O 1
ATOM 701 N N . VAL A 1 88 ? 7.771 1.375 -18.807 1.00 95.25 88 VAL A N 1
ATOM 702 C CA . VAL A 1 88 ? 8.179 -0.027 -18.604 1.00 95.25 88 VAL A CA 1
ATOM 703 C C . VAL A 1 88 ? 8.467 -0.708 -19.942 1.00 95.25 88 VAL A C 1
ATOM 705 O O . VAL A 1 88 ? 9.507 -1.353 -20.075 1.00 95.25 88 VAL A O 1
ATOM 708 N N . LYS A 1 89 ? 7.612 -0.516 -20.957 1.00 96.50 89 LYS A N 1
ATOM 709 C CA . LYS A 1 89 ? 7.835 -1.068 -22.306 1.00 96.50 89 LYS A CA 1
ATOM 710 C C . LYS A 1 89 ? 9.133 -0.548 -22.932 1.00 96.50 89 LYS A C 1
ATOM 712 O O . LYS A 1 89 ? 9.870 -1.336 -23.524 1.00 96.50 89 LYS A O 1
ATOM 717 N N . GLU A 1 90 ? 9.444 0.741 -22.792 1.00 96.62 90 GLU A N 1
ATOM 718 C CA . GLU A 1 90 ? 10.699 1.313 -23.309 1.00 96.62 90 GLU A CA 1
ATOM 719 C C . GLU A 1 90 ? 11.937 0.805 -22.556 1.00 96.62 90 GLU A C 1
ATOM 721 O O . GLU A 1 90 ? 12.934 0.428 -23.177 1.00 96.62 90 GLU A O 1
ATOM 726 N N . ILE A 1 91 ? 11.863 0.706 -21.226 1.00 95.88 91 ILE A N 1
ATOM 727 C CA . ILE A 1 91 ? 12.913 0.094 -20.399 1.00 95.88 91 ILE A CA 1
ATOM 728 C C . ILE A 1 91 ? 13.158 -1.350 -20.845 1.00 95.88 91 ILE A C 1
ATOM 730 O O . ILE A 1 91 ? 14.305 -1.770 -21.016 1.00 95.88 91 ILE A O 1
ATOM 734 N N . ASP A 1 92 ? 12.091 -2.118 -21.052 1.00 94.06 92 ASP A N 1
ATOM 735 C CA . ASP A 1 92 ? 12.192 -3.516 -21.444 1.00 94.06 92 ASP A CA 1
ATOM 736 C C . ASP A 1 92 ? 12.785 -3.670 -22.846 1.00 94.06 92 ASP A C 1
ATOM 738 O O . ASP A 1 92 ? 13.649 -4.527 -23.028 1.00 94.06 92 ASP A O 1
ATOM 742 N N . LYS A 1 93 ? 12.451 -2.803 -23.815 1.00 95.50 93 LYS A N 1
ATOM 743 C CA . LYS A 1 93 ? 13.119 -2.779 -25.133 1.00 95.50 93 LYS A CA 1
ATOM 744 C C . LYS A 1 93 ? 14.639 -2.650 -25.011 1.00 95.50 93 LYS A C 1
ATOM 746 O O . LYS A 1 93 ? 15.358 -3.299 -25.770 1.00 95.50 93 LYS A O 1
ATOM 751 N N . ILE A 1 94 ? 15.139 -1.848 -24.067 1.00 95.19 94 ILE A N 1
ATOM 752 C CA . ILE A 1 94 ? 16.581 -1.734 -23.811 1.00 95.19 94 ILE A CA 1
ATOM 753 C C . ILE A 1 94 ? 17.119 -3.035 -23.206 1.00 95.19 94 ILE A C 1
ATOM 755 O O . ILE A 1 94 ? 18.120 -3.554 -23.698 1.00 95.19 94 ILE A O 1
ATOM 759 N N . LYS A 1 95 ? 16.441 -3.610 -22.202 1.00 93.62 95 LYS A N 1
ATOM 760 C CA . LYS A 1 95 ? 16.851 -4.897 -21.608 1.00 93.62 95 LYS A CA 1
ATOM 761 C C . LYS A 1 95 ? 16.905 -6.016 -22.647 1.00 93.62 95 LYS A C 1
ATOM 763 O O . LYS A 1 95 ? 17.851 -6.787 -22.649 1.00 93.62 95 LYS A O 1
ATOM 768 N N . TYR A 1 96 ? 15.948 -6.093 -23.572 1.00 92.25 96 TYR A N 1
ATOM 769 C CA . TYR A 1 96 ? 15.937 -7.119 -24.625 1.00 92.25 96 TYR A CA 1
ATOM 770 C C . TYR A 1 96 ? 17.108 -7.023 -25.605 1.00 92.25 96 TYR A C 1
ATOM 772 O O . TYR A 1 96 ? 17.416 -8.010 -26.281 1.00 92.25 96 TYR A O 1
ATOM 780 N N . ARG A 1 97 ? 17.760 -5.861 -25.707 1.00 91.50 97 ARG A N 1
ATOM 781 C CA . ARG A 1 97 ? 18.988 -5.693 -26.497 1.00 91.50 97 ARG A CA 1
ATOM 782 C C . ARG A 1 97 ? 20.225 -6.224 -25.767 1.00 91.50 97 ARG A C 1
ATOM 784 O O . ARG A 1 97 ? 21.214 -6.507 -26.433 1.00 91.50 97 ARG A O 1
ATOM 791 N N . ASP A 1 98 ? 20.167 -6.403 -24.448 1.00 92.62 98 ASP A N 1
ATOM 792 C CA . ASP A 1 98 ? 21.224 -7.052 -23.670 1.00 92.62 98 ASP A CA 1
ATOM 793 C C . ASP A 1 98 ? 21.169 -8.579 -23.889 1.00 92.62 98 ASP A C 1
ATOM 795 O O . ASP A 1 98 ? 20.148 -9.240 -23.666 1.00 92.62 98 ASP A O 1
ATOM 799 N N . SER A 1 99 ? 22.269 -9.139 -24.397 1.00 90.06 99 SER A N 1
ATOM 800 C CA . SER A 1 99 ? 22.363 -10.553 -24.781 1.00 90.06 99 SER A CA 1
ATOM 801 C C . SER A 1 99 ? 22.286 -11.494 -23.580 1.00 90.06 99 SER A C 1
ATOM 803 O O . SER A 1 99 ? 21.691 -12.570 -23.675 1.00 90.06 99 SER A O 1
ATOM 805 N N . GLU A 1 100 ? 22.838 -11.079 -22.439 1.00 89.81 100 GLU A N 1
ATOM 806 C CA . GLU A 1 100 ? 22.783 -11.830 -21.191 1.00 89.81 100 GLU A CA 1
ATOM 807 C C . GLU A 1 100 ? 21.343 -11.863 -20.665 1.00 89.81 100 GLU A C 1
ATOM 809 O O . GLU A 1 100 ? 20.817 -12.939 -20.378 1.00 89.81 100 GLU A O 1
ATOM 814 N N . TYR A 1 101 ? 20.662 -10.712 -20.633 1.00 90.50 101 TYR A N 1
ATOM 815 C CA . TYR A 1 101 ? 19.251 -10.625 -20.252 1.00 90.50 101 TYR A CA 1
ATOM 816 C C . TYR A 1 101 ? 18.371 -11.544 -21.097 1.00 90.50 101 TYR A C 1
ATOM 818 O O . TYR A 1 101 ? 17.562 -12.300 -20.552 1.00 90.50 101 TYR A O 1
ATOM 826 N N . ARG A 1 102 ? 18.545 -11.507 -22.424 1.00 89.50 102 ARG A N 1
ATOM 827 C CA . ARG A 1 102 ? 17.782 -12.340 -23.357 1.00 89.50 102 ARG A CA 1
ATOM 828 C C . ARG A 1 102 ? 17.995 -13.827 -23.081 1.00 89.50 102 ARG A C 1
ATOM 830 O O . ARG A 1 102 ? 17.016 -14.538 -22.866 1.00 89.50 102 ARG A O 1
ATOM 837 N N . LYS A 1 103 ? 19.257 -14.260 -22.972 1.00 86.94 103 LYS A N 1
ATOM 838 C CA . LYS A 1 103 ? 19.621 -15.652 -22.671 1.00 86.94 103 LYS A CA 1
ATOM 839 C C . LYS A 1 103 ? 18.992 -16.136 -21.364 1.00 86.94 103 LYS A C 1
ATOM 841 O O . LYS A 1 103 ? 18.480 -17.251 -21.305 1.00 86.94 103 LYS A O 1
ATOM 846 N N . TYR A 1 104 ? 19.002 -15.317 -20.314 1.00 83.75 104 TYR A N 1
ATOM 847 C CA . TYR A 1 104 ? 18.391 -15.696 -19.037 1.00 83.75 104 TYR A CA 1
ATOM 848 C C . TYR A 1 104 ? 16.864 -15.718 -19.076 1.00 83.75 104 TYR A C 1
ATOM 850 O O . TYR A 1 104 ? 16.253 -16.542 -18.401 1.00 83.75 104 TYR A O 1
ATOM 858 N N . ARG A 1 105 ? 16.231 -14.821 -19.836 1.00 83.56 105 ARG A N 1
ATOM 859 C CA . ARG A 1 105 ? 14.771 -14.797 -19.972 1.00 83.56 105 ARG A CA 1
ATOM 860 C C . ARG A 1 105 ? 14.240 -15.965 -20.804 1.00 83.56 105 ARG A C 1
ATOM 862 O O . ARG A 1 105 ? 13.208 -16.517 -20.452 1.00 83.56 105 ARG A O 1
ATOM 869 N N . GLU A 1 106 ? 14.912 -16.333 -21.891 1.00 80.94 106 GLU A N 1
ATOM 870 C CA . GLU A 1 106 ? 14.504 -17.452 -22.759 1.00 80.94 106 GLU A CA 1
ATOM 871 C C . GLU A 1 106 ? 14.582 -18.801 -22.037 1.00 80.94 106 GLU A C 1
ATOM 873 O O . GLU A 1 106 ? 13.712 -19.646 -22.207 1.00 80.94 106 GLU A O 1
ATOM 878 N N . ASN A 1 107 ? 15.570 -18.967 -21.157 1.00 72.88 107 ASN A N 1
ATOM 879 C CA . ASN A 1 107 ? 15.721 -20.159 -20.322 1.00 72.88 107 ASN A CA 1
ATOM 880 C C . ASN A 1 107 ? 14.910 -20.082 -19.016 1.00 72.88 107 ASN A C 1
ATOM 882 O O . ASN A 1 107 ? 15.219 -20.781 -18.047 1.00 72.88 107 ASN A O 1
ATOM 886 N N . TYR A 1 108 ? 13.899 -19.208 -18.948 1.00 71.25 108 TYR A N 1
ATOM 887 C CA . TYR A 1 108 ? 13.088 -19.063 -17.749 1.00 71.25 108 TYR A CA 1
ATOM 888 C C . TYR A 1 108 ? 12.191 -20.281 -17.541 1.00 71.25 108 TYR A C 1
ATOM 890 O O . TYR A 1 108 ? 11.156 -20.440 -18.183 1.00 71.25 108 TYR A O 1
ATOM 898 N N . VAL A 1 109 ? 12.563 -21.102 -16.567 1.00 64.12 109 VAL A N 1
ATOM 899 C CA . VAL A 1 109 ? 11.694 -22.122 -15.986 1.00 64.12 109 VAL A CA 1
ATOM 900 C C . VAL A 1 109 ? 11.269 -21.586 -14.628 1.00 64.12 109 VAL A C 1
ATOM 902 O O . VAL A 1 109 ? 12.133 -21.213 -13.834 1.00 64.12 109 VAL A O 1
ATOM 905 N N . GLY A 1 110 ? 9.959 -21.477 -14.381 1.00 65.31 110 GLY A N 1
ATOM 906 C CA . GLY A 1 110 ? 9.405 -20.934 -13.138 1.00 65.31 110 GLY A CA 1
ATOM 907 C C . GLY A 1 110 ? 10.104 -21.530 -11.917 1.00 65.31 110 GLY A C 1
ATOM 908 O O . GLY A 1 110 ? 9.901 -22.693 -11.581 1.00 65.31 110 GLY A O 1
ATOM 909 N N . SER A 1 111 ? 10.978 -20.743 -11.294 1.00 69.50 111 SER A N 1
ATOM 910 C CA . SER A 1 111 ? 11.920 -21.218 -10.286 1.00 69.50 111 SER A CA 1
ATOM 911 C C . SER A 1 111 ? 11.453 -20.817 -8.885 1.00 69.50 111 SER A C 1
ATOM 913 O O . SER A 1 111 ? 10.910 -19.729 -8.667 1.00 69.50 111 SER A O 1
ATOM 915 N N . SER A 1 112 ? 11.653 -21.705 -7.911 1.00 78.81 112 SER A N 1
ATOM 916 C CA . SER A 1 112 ? 11.388 -21.455 -6.491 1.00 78.81 112 SER A CA 1
ATOM 917 C C . SER A 1 112 ? 12.676 -21.598 -5.670 1.00 78.81 112 SER A C 1
ATOM 919 O O . SER A 1 112 ? 13.692 -22.106 -6.150 1.00 78.81 112 SER A O 1
ATOM 921 N N . GLY A 1 113 ? 12.671 -21.080 -4.439 1.00 83.75 113 GLY A N 1
ATOM 922 C CA . GLY A 1 113 ? 13.800 -21.206 -3.514 1.00 83.75 113 GLY A CA 1
ATOM 923 C C . GLY A 1 113 ? 15.107 -20.587 -4.027 1.00 83.75 113 GLY A C 1
ATOM 924 O O . GLY A 1 113 ? 15.148 -19.431 -4.451 1.00 83.75 113 GLY A O 1
ATOM 925 N N . GLU A 1 114 ? 16.195 -21.352 -3.957 1.00 83.81 114 GLU A N 1
ATOM 926 C CA . GLU A 1 114 ? 17.557 -20.874 -4.232 1.00 83.81 114 GLU A CA 1
ATOM 927 C C . GLU A 1 114 ? 17.791 -20.523 -5.710 1.00 83.81 114 GLU A C 1
ATOM 929 O O . GLU A 1 114 ? 18.491 -19.560 -6.025 1.00 83.81 114 GLU A O 1
ATOM 934 N N . ALA A 1 115 ? 17.151 -21.251 -6.629 1.00 82.62 115 ALA A N 1
ATOM 935 C CA . ALA A 1 115 ? 17.225 -20.964 -8.061 1.00 82.62 115 ALA A CA 1
ATOM 936 C C . ALA A 1 115 ? 16.630 -19.584 -8.388 1.00 82.62 115 ALA A C 1
ATOM 938 O O . ALA A 1 115 ? 17.233 -18.807 -9.131 1.00 82.62 115 ALA A O 1
ATOM 939 N N . ARG A 1 116 ? 15.507 -19.234 -7.747 1.00 83.19 116 ARG A N 1
ATOM 940 C CA . ARG A 1 116 ? 14.893 -17.908 -7.871 1.00 83.19 116 ARG A CA 1
ATOM 941 C C . ARG A 1 116 ? 15.805 -16.804 -7.341 1.00 83.19 116 ARG A C 1
ATOM 943 O O . ARG A 1 116 ? 15.966 -15.788 -8.007 1.00 83.19 116 ARG A O 1
ATOM 950 N N . LYS A 1 117 ? 16.442 -17.000 -6.181 1.00 86.31 117 LYS A N 1
ATOM 951 C CA . LYS A 1 117 ? 17.376 -16.009 -5.612 1.00 86.31 117 LYS A CA 1
ATOM 952 C C . LYS A 1 117 ? 18.567 -15.748 -6.530 1.00 86.31 117 LYS A C 1
ATOM 954 O O . LYS A 1 117 ? 18.911 -14.592 -6.769 1.00 86.31 117 LYS A O 1
ATOM 959 N N . LYS A 1 118 ? 19.175 -16.810 -7.074 1.00 85.75 118 LYS A N 1
ATOM 960 C CA . LYS A 1 118 ? 20.273 -16.692 -8.048 1.00 85.75 118 LYS A CA 1
ATOM 961 C C . LYS A 1 118 ? 19.827 -15.911 -9.282 1.00 85.75 118 LYS A C 1
ATOM 963 O O . LYS A 1 118 ? 20.531 -15.010 -9.729 1.00 85.75 118 LYS A O 1
ATOM 968 N N . GLN A 1 119 ? 18.630 -16.197 -9.782 1.00 83.19 119 GLN A N 1
ATOM 969 C CA . GLN A 1 119 ? 18.059 -15.491 -10.923 1.00 83.19 119 GLN A CA 1
ATOM 970 C C . GLN A 1 119 ? 17.784 -14.007 -10.626 1.00 83.19 119 GLN A C 1
ATOM 972 O O . GLN A 1 119 ? 18.136 -13.136 -11.421 1.00 83.19 119 GLN A O 1
ATOM 977 N N . GLU A 1 120 ? 17.195 -13.695 -9.472 1.00 87.44 120 GLU A N 1
ATOM 978 C CA . GLU A 1 120 ? 16.974 -12.314 -9.036 1.00 87.44 120 GLU A CA 1
ATOM 979 C C . GLU A 1 120 ? 18.300 -11.548 -8.910 1.00 87.44 120 GLU A C 1
ATOM 981 O O . GLU A 1 120 ? 18.375 -10.386 -9.312 1.00 87.44 120 GLU A O 1
ATOM 986 N N . ALA A 1 121 ? 19.363 -12.195 -8.421 1.00 89.94 121 ALA A N 1
ATOM 987 C CA . ALA A 1 121 ? 20.698 -11.603 -8.350 1.00 89.94 121 ALA A CA 1
ATOM 988 C C . ALA A 1 121 ? 21.271 -11.282 -9.742 1.00 89.94 121 ALA A C 1
ATOM 990 O O . ALA A 1 121 ? 21.812 -10.194 -9.944 1.00 89.94 121 ALA A O 1
ATOM 991 N N . ILE A 1 122 ? 21.095 -12.179 -10.716 1.00 89.94 122 ILE A N 1
ATOM 992 C CA . ILE A 1 122 ? 21.504 -11.957 -12.110 1.00 89.94 122 ILE A CA 1
ATOM 993 C C . ILE A 1 122 ? 20.754 -10.767 -12.718 1.00 89.94 122 ILE A C 1
ATOM 995 O O . ILE A 1 122 ? 21.386 -9.842 -13.230 1.00 89.94 122 ILE A O 1
ATOM 999 N N . TYR A 1 123 ? 19.421 -10.727 -12.616 1.00 90.81 123 TYR A N 1
ATOM 1000 C CA . TYR A 1 123 ? 18.650 -9.598 -13.149 1.0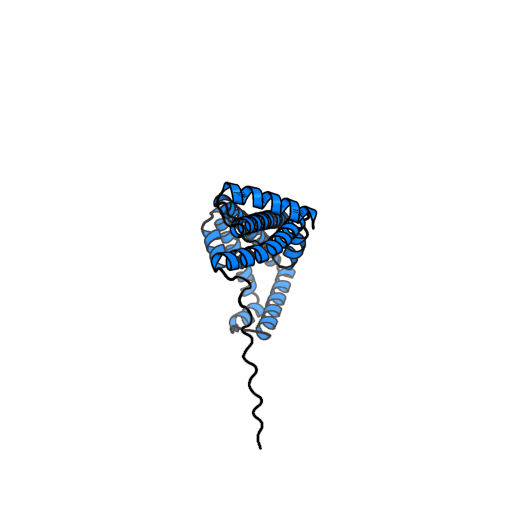0 90.81 123 TYR A CA 1
ATOM 1001 C C . TYR A 1 123 ? 19.020 -8.271 -12.484 1.00 90.81 123 TYR A C 1
ATOM 1003 O O . TYR A 1 123 ? 19.104 -7.254 -13.173 1.00 90.81 123 TYR A O 1
ATOM 1011 N N . ARG A 1 124 ? 19.294 -8.270 -11.172 1.00 92.00 124 ARG A N 1
ATOM 1012 C CA . ARG A 1 124 ? 19.808 -7.085 -10.465 1.00 92.00 124 ARG A CA 1
ATOM 1013 C C . ARG A 1 124 ? 21.173 -6.655 -10.997 1.00 92.00 124 ARG A C 1
ATOM 1015 O O . ARG A 1 124 ? 21.387 -5.463 -11.192 1.00 92.00 124 ARG A O 1
ATOM 1022 N N . SER A 1 125 ? 22.080 -7.598 -11.251 1.00 94.62 125 SER A N 1
ATOM 1023 C CA . SER A 1 125 ? 23.399 -7.309 -11.825 1.00 94.62 125 SER A CA 1
ATOM 1024 C C . SER A 1 125 ? 23.281 -6.643 -13.200 1.00 94.62 125 SER A C 1
ATOM 1026 O O . SER A 1 125 ? 23.832 -5.562 -13.412 1.00 94.62 125 SER A O 1
ATOM 1028 N N . ILE A 1 126 ? 22.479 -7.224 -14.099 1.00 94.25 126 ILE A N 1
ATOM 1029 C CA . ILE A 1 126 ? 22.238 -6.676 -15.442 1.00 94.25 126 ILE A CA 1
ATOM 1030 C C . ILE A 1 126 ? 21.604 -5.286 -15.357 1.00 94.25 126 ILE A C 1
ATOM 1032 O O . ILE A 1 126 ? 22.068 -4.353 -16.011 1.00 94.25 126 ILE A O 1
ATOM 1036 N N . TYR A 1 127 ? 20.579 -5.123 -14.516 1.00 94.31 127 TYR A N 1
ATOM 1037 C CA . TYR A 1 127 ? 19.940 -3.830 -14.288 1.00 94.31 127 TYR A CA 1
ATOM 1038 C C . TYR A 1 127 ? 20.955 -2.778 -13.828 1.00 94.31 127 TYR A C 1
ATOM 1040 O O . TYR A 1 127 ? 21.016 -1.695 -14.400 1.00 94.31 127 TYR A O 1
ATOM 1048 N N . ASN A 1 128 ? 21.790 -3.103 -12.837 1.00 95.62 128 ASN A N 1
ATOM 1049 C CA . ASN A 1 128 ? 22.805 -2.190 -12.310 1.00 95.62 128 ASN A CA 1
ATOM 1050 C C . ASN A 1 128 ? 23.852 -1.816 -13.360 1.00 95.62 128 ASN A C 1
ATOM 1052 O O . ASN A 1 128 ? 24.300 -0.670 -13.397 1.00 95.62 128 ASN A O 1
ATOM 1056 N N . ARG A 1 129 ? 24.244 -2.768 -14.213 1.00 95.94 129 ARG A N 1
ATOM 1057 C CA . ARG A 1 129 ? 25.148 -2.512 -15.336 1.00 95.94 129 ARG A CA 1
ATOM 1058 C C . ARG A 1 129 ? 24.516 -1.530 -16.319 1.00 95.94 129 ARG A C 1
ATOM 1060 O O . ARG A 1 129 ? 25.109 -0.484 -16.558 1.00 95.94 129 ARG A O 1
ATOM 1067 N N . LEU A 1 130 ? 23.305 -1.816 -16.804 1.00 95.62 130 LEU A N 1
ATOM 1068 C CA . LEU A 1 130 ? 22.567 -0.944 -17.727 1.00 95.62 130 LEU A CA 1
ATOM 1069 C C . LEU A 1 130 ? 22.326 0.450 -17.136 1.00 95.62 130 LEU A C 1
ATOM 1071 O O . LEU A 1 130 ? 22.492 1.448 -17.825 1.00 95.62 130 LEU A O 1
ATOM 1075 N N . TYR A 1 131 ? 21.998 0.532 -15.847 1.00 96.44 131 TYR A N 1
ATOM 1076 C CA . TYR A 1 131 ? 21.795 1.798 -15.145 1.00 96.44 131 TYR A CA 1
ATOM 1077 C C . TYR A 1 131 ? 23.057 2.667 -15.092 1.00 96.44 131 TYR A C 1
ATOM 1079 O O . TYR A 1 131 ? 22.966 3.892 -15.133 1.00 96.44 131 TYR A O 1
ATOM 1087 N N . LYS A 1 132 ? 24.241 2.050 -15.002 1.00 96.19 132 LYS A N 1
ATOM 1088 C CA . LYS A 1 132 ? 25.522 2.769 -14.996 1.00 96.19 132 LYS A CA 1
ATOM 1089 C C . LYS A 1 132 ? 25.999 3.138 -16.398 1.00 96.19 132 LYS A C 1
ATOM 1091 O O . LYS A 1 132 ? 26.613 4.186 -16.550 1.00 96.19 132 LYS A O 1
ATOM 1096 N N . SER A 1 133 ? 25.764 2.280 -17.390 1.00 95.38 133 SER A N 1
ATOM 1097 C CA . SER A 1 133 ? 26.364 2.415 -18.723 1.00 95.38 133 SER A CA 1
ATOM 1098 C C . SER A 1 133 ? 25.444 3.001 -19.796 1.00 95.38 133 SER A C 1
ATOM 1100 O O . SER A 1 133 ? 25.931 3.342 -20.869 1.00 95.38 133 SER A O 1
ATOM 1102 N N . ASN A 1 134 ? 24.134 3.112 -19.554 1.00 96.81 134 ASN A N 1
ATOM 1103 C CA . ASN A 1 134 ? 23.166 3.605 -20.533 1.00 96.81 134 ASN A CA 1
ATOM 1104 C C . ASN A 1 134 ? 22.339 4.765 -19.954 1.00 96.81 134 ASN A C 1
ATOM 1106 O O . ASN A 1 134 ? 21.451 4.565 -19.123 1.00 96.81 134 ASN A O 1
ATOM 1110 N N . GLU A 1 135 ? 22.615 5.986 -20.421 1.00 96.38 135 GLU A N 1
ATOM 1111 C CA . GLU A 1 135 ? 21.963 7.208 -19.931 1.00 96.38 135 GLU A CA 1
ATOM 1112 C C . GLU A 1 135 ? 20.448 7.206 -20.151 1.00 96.38 135 GLU A C 1
ATOM 1114 O O . GLU A 1 135 ? 19.698 7.598 -19.259 1.00 96.38 135 GLU A O 1
ATOM 1119 N N . ASN A 1 136 ? 19.981 6.699 -21.296 1.00 96.12 136 ASN A N 1
ATOM 1120 C CA . ASN A 1 136 ? 18.551 6.597 -21.581 1.00 96.12 136 ASN A CA 1
ATOM 1121 C C . ASN A 1 136 ? 17.865 5.589 -20.645 1.00 96.12 136 ASN A C 1
ATOM 1123 O O . ASN A 1 136 ? 16.800 5.864 -20.098 1.00 96.12 136 ASN A O 1
ATOM 1127 N N . PHE A 1 137 ? 18.498 4.438 -20.392 1.00 96.69 137 PHE A N 1
ATOM 1128 C CA . PHE A 1 137 ? 17.991 3.453 -19.434 1.00 96.69 137 PHE A CA 1
ATOM 1129 C C . PHE A 1 137 ? 17.888 4.042 -18.026 1.00 96.69 137 PHE A C 1
ATOM 1131 O O . PHE A 1 137 ? 16.881 3.837 -17.346 1.00 96.69 137 PHE A O 1
ATOM 1138 N N . LYS A 1 138 ? 18.910 4.790 -17.597 1.00 97.12 138 LYS A N 1
ATOM 1139 C CA . LYS A 1 138 ? 18.919 5.501 -16.316 1.00 97.12 138 LYS A CA 1
ATOM 1140 C C . LYS A 1 138 ? 17.787 6.526 -16.238 1.00 97.12 138 LYS A C 1
ATOM 1142 O O . LYS A 1 138 ? 16.998 6.471 -15.299 1.00 97.12 138 LYS A O 1
ATOM 1147 N N . ALA A 1 139 ? 17.662 7.399 -17.239 1.00 96.50 139 ALA A N 1
ATOM 1148 C CA . ALA A 1 139 ? 16.629 8.431 -17.295 1.00 96.50 139 ALA A CA 1
ATOM 1149 C C . ALA A 1 139 ? 15.213 7.835 -17.263 1.00 96.50 139 ALA A C 1
ATOM 1151 O O . ALA A 1 139 ? 14.380 8.268 -16.465 1.00 96.50 139 ALA A O 1
ATOM 1152 N N . LEU A 1 140 ? 14.954 6.795 -18.065 1.00 96.25 140 LEU A N 1
ATOM 1153 C CA . LEU A 1 140 ? 13.679 6.076 -18.059 1.00 96.25 140 LEU A CA 1
ATOM 1154 C C . LEU A 1 140 ? 13.414 5.404 -16.710 1.00 96.25 140 LEU A C 1
ATOM 1156 O O . LEU A 1 140 ? 12.304 5.489 -16.196 1.00 96.25 140 LEU A O 1
ATOM 1160 N N . SER A 1 141 ? 14.423 4.772 -16.108 1.00 94.25 141 SER A N 1
ATOM 1161 C CA . SER A 1 141 ? 14.293 4.107 -14.806 1.00 94.25 141 SER A CA 1
ATOM 1162 C C . SER A 1 141 ? 13.989 5.097 -13.678 1.00 94.25 141 SER A C 1
ATOM 1164 O O . SER A 1 141 ? 13.109 4.845 -12.853 1.00 94.25 141 SER A O 1
ATOM 1166 N N . ASP A 1 142 ? 14.666 6.246 -13.663 1.00 93.31 142 ASP A N 1
ATOM 1167 C CA . ASP A 1 142 ? 14.410 7.330 -12.714 1.00 93.31 142 ASP A CA 1
ATOM 1168 C C . ASP A 1 142 ? 13.019 7.937 -12.904 1.00 93.31 142 ASP A C 1
ATOM 1170 O O . ASP A 1 142 ? 12.300 8.146 -11.921 1.00 93.31 142 ASP A O 1
ATOM 1174 N N . LYS A 1 143 ? 12.610 8.171 -14.157 1.00 93.50 143 LYS A N 1
ATOM 1175 C CA . LYS A 1 143 ? 11.260 8.636 -14.496 1.00 93.50 143 LYS A CA 1
ATOM 1176 C C . LYS A 1 143 ? 10.207 7.640 -14.011 1.00 93.50 143 LYS A C 1
ATOM 1178 O O . LYS A 1 143 ? 9.275 8.022 -13.307 1.00 93.50 143 LYS A O 1
ATOM 1183 N N . ASN A 1 144 ? 10.391 6.359 -14.315 1.00 93.00 144 ASN A N 1
ATOM 1184 C CA . ASN A 1 144 ? 9.441 5.309 -13.973 1.00 93.00 144 ASN A CA 1
ATOM 1185 C C . ASN A 1 144 ? 9.318 5.100 -12.457 1.00 93.00 144 ASN A C 1
ATOM 1187 O O . ASN A 1 144 ? 8.219 4.888 -11.951 1.00 93.00 144 ASN A O 1
ATOM 1191 N N . ARG A 1 145 ? 10.427 5.225 -11.712 1.00 90.69 145 ARG A N 1
ATOM 1192 C CA . ARG A 1 145 ? 10.416 5.224 -10.241 1.00 90.69 145 ARG A CA 1
ATOM 1193 C C . ARG A 1 145 ? 9.566 6.369 -9.687 1.00 90.69 145 ARG A C 1
ATOM 1195 O O . ARG A 1 145 ? 8.724 6.126 -8.830 1.00 90.69 145 ARG A O 1
ATOM 1202 N N . LYS A 1 146 ? 9.750 7.593 -10.195 1.00 90.88 146 LYS A N 1
ATOM 1203 C CA . LYS A 1 146 ? 8.972 8.767 -9.762 1.00 90.88 146 LYS A CA 1
ATOM 1204 C C . LYS A 1 146 ? 7.483 8.620 -10.075 1.00 90.88 146 LYS A C 1
ATOM 1206 O O . LYS A 1 146 ? 6.659 8.906 -9.210 1.00 90.88 146 LYS A O 1
ATOM 1211 N N . ILE A 1 147 ? 7.140 8.145 -11.276 1.00 92.06 147 ILE A N 1
ATOM 1212 C CA . ILE A 1 147 ? 5.741 7.905 -11.660 1.00 92.06 147 ILE A CA 1
ATOM 1213 C C . ILE A 1 147 ? 5.121 6.844 -10.757 1.00 92.06 147 ILE A C 1
ATOM 1215 O O . ILE A 1 147 ? 4.030 7.065 -10.252 1.00 92.06 147 ILE A O 1
ATOM 1219 N N . LEU A 1 148 ? 5.818 5.734 -10.492 1.00 90.75 148 LEU A N 1
ATOM 1220 C CA . LEU A 1 148 ? 5.306 4.680 -9.616 1.00 90.75 148 LEU A CA 1
ATOM 1221 C C . LEU A 1 148 ? 5.067 5.177 -8.187 1.00 90.75 148 LEU A C 1
ATOM 1223 O O . LEU A 1 148 ? 4.022 4.886 -7.610 1.00 90.75 148 LEU A O 1
ATOM 1227 N N . SER A 1 149 ? 6.006 5.938 -7.617 1.00 89.06 149 SER A N 1
ATOM 1228 C CA . SER A 1 149 ? 5.824 6.546 -6.293 1.00 89.06 149 SER A CA 1
ATOM 1229 C C . SER A 1 149 ? 4.608 7.467 -6.265 1.00 89.06 149 SER A C 1
ATOM 1231 O O . SER A 1 149 ? 3.761 7.327 -5.384 1.00 89.06 149 SER A O 1
ATOM 1233 N N . ARG A 1 150 ? 4.464 8.343 -7.268 1.00 90.75 150 ARG A N 1
ATOM 1234 C CA . ARG A 1 150 ? 3.314 9.248 -7.387 1.00 90.75 150 ARG A CA 1
ATOM 1235 C C . ARG A 1 150 ? 1.998 8.491 -7.569 1.00 90.75 150 ARG A C 1
ATOM 1237 O O . ARG A 1 150 ? 1.028 8.804 -6.888 1.00 90.75 150 ARG A O 1
ATOM 1244 N N . LEU A 1 151 ? 1.969 7.496 -8.454 1.00 92.06 151 LEU A N 1
ATOM 1245 C CA . LEU A 1 151 ? 0.806 6.648 -8.706 1.00 92.06 151 LEU A CA 1
ATOM 1246 C C . LEU A 1 151 ? 0.367 5.954 -7.416 1.00 92.06 151 LEU A C 1
ATOM 1248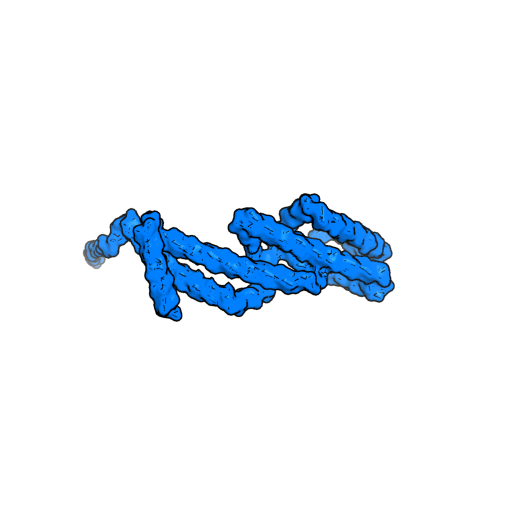 O O . LEU A 1 151 ? -0.809 6.012 -7.061 1.00 92.06 151 LEU A O 1
ATOM 1252 N N . ASN A 1 152 ? 1.303 5.349 -6.682 1.00 90.81 152 ASN A N 1
ATOM 1253 C CA . ASN A 1 152 ? 0.972 4.643 -5.450 1.00 90.81 152 ASN A CA 1
ATOM 1254 C C . ASN A 1 152 ? 0.510 5.597 -4.341 1.00 90.81 152 ASN A C 1
ATOM 1256 O O . ASN A 1 152 ? -0.423 5.264 -3.613 1.00 90.81 152 ASN A O 1
ATOM 1260 N N . TYR A 1 153 ? 1.128 6.776 -4.229 1.00 90.62 153 TYR A N 1
ATOM 1261 C CA . TYR A 1 153 ? 0.712 7.811 -3.282 1.00 90.62 153 TYR A CA 1
ATOM 1262 C C . TYR A 1 153 ? -0.714 8.283 -3.561 1.00 90.62 153 TYR A C 1
ATOM 1264 O O . TYR A 1 153 ? -1.567 8.215 -2.679 1.00 90.62 153 TYR A O 1
ATOM 1272 N N . LEU A 1 154 ? -1.002 8.688 -4.799 1.00 91.94 154 LEU A N 1
ATOM 1273 C CA . LEU A 1 154 ? -2.331 9.166 -5.175 1.00 91.94 154 LEU A CA 1
ATOM 1274 C C . LEU A 1 154 ? -3.386 8.066 -5.047 1.00 91.94 154 LEU A C 1
ATOM 1276 O O . LEU A 1 154 ? -4.483 8.338 -4.572 1.00 91.94 154 LEU A O 1
ATOM 1280 N N . THR A 1 155 ? -3.038 6.823 -5.391 1.00 92.69 155 THR A N 1
ATOM 1281 C CA . THR A 1 155 ? -3.921 5.671 -5.167 1.00 92.69 155 THR A CA 1
ATOM 1282 C C . THR A 1 155 ? -4.265 5.534 -3.685 1.00 92.69 155 THR A C 1
ATOM 1284 O O . THR A 1 155 ? -5.433 5.405 -3.334 1.00 92.69 155 THR A O 1
ATOM 1287 N N . LEU A 1 156 ? -3.268 5.602 -2.797 1.00 91.62 156 LEU A N 1
ATOM 1288 C CA . LEU A 1 156 ? -3.494 5.504 -1.358 1.00 91.62 156 LEU A CA 1
ATOM 1289 C C . LEU A 1 156 ? -4.376 6.645 -0.831 1.00 91.62 156 LEU A C 1
ATOM 1291 O O . LEU A 1 156 ? -5.296 6.388 -0.058 1.00 91.62 156 LEU A O 1
ATOM 1295 N N . VAL A 1 157 ? -4.112 7.883 -1.260 1.00 91.44 157 VAL A N 1
ATOM 1296 C CA . VAL A 1 157 ? -4.912 9.057 -0.882 1.00 91.44 157 VAL A CA 1
ATOM 1297 C C . VAL A 1 157 ? -6.361 8.885 -1.330 1.00 91.44 157 VAL A C 1
ATOM 1299 O O . VAL A 1 157 ? -7.260 9.031 -0.511 1.00 91.44 157 VAL A O 1
ATOM 1302 N N . GLN A 1 158 ? -6.596 8.519 -2.592 1.00 92.62 158 GLN A N 1
ATOM 1303 C CA . GLN A 1 158 ? -7.950 8.366 -3.127 1.00 92.62 158 GLN A CA 1
ATOM 1304 C C . GLN A 1 158 ? -8.718 7.229 -2.445 1.00 92.62 158 GLN A C 1
ATOM 1306 O O . GLN A 1 158 ? -9.870 7.425 -2.067 1.00 92.62 158 GLN A O 1
ATOM 1311 N N . ILE A 1 159 ? -8.076 6.083 -2.188 1.00 91.25 159 ILE A N 1
ATOM 1312 C CA . ILE A 1 159 ? -8.699 4.998 -1.417 1.00 91.25 159 ILE A CA 1
ATOM 1313 C C . ILE A 1 159 ? -9.047 5.485 -0.004 1.00 91.25 159 ILE A C 1
ATOM 1315 O O . ILE A 1 159 ? -10.156 5.250 0.472 1.00 91.25 159 ILE A O 1
ATOM 1319 N N . ALA A 1 160 ? -8.130 6.177 0.677 1.00 90.56 160 ALA A N 1
ATOM 1320 C CA . ALA A 1 160 ? -8.394 6.709 2.012 1.00 90.56 160 ALA A CA 1
ATOM 1321 C C . ALA A 1 160 ? -9.571 7.703 2.011 1.00 90.56 160 ALA A C 1
ATOM 1323 O O . ALA A 1 160 ? -10.419 7.647 2.903 1.00 90.56 160 ALA A O 1
ATOM 1324 N N . THR A 1 161 ? -9.663 8.561 0.991 1.00 90.81 161 THR A N 1
ATOM 1325 C CA . THR A 1 161 ? -10.791 9.478 0.791 1.00 90.81 161 THR A CA 1
ATOM 1326 C C . THR A 1 161 ? -12.105 8.731 0.564 1.00 90.81 161 THR A C 1
ATOM 1328 O O . THR A 1 161 ? -13.114 9.095 1.162 1.00 90.81 161 THR A O 1
ATOM 1331 N N . GLU A 1 162 ? -12.125 7.668 -0.239 1.00 91.06 162 GLU A N 1
ATOM 1332 C CA . GLU A 1 162 ? -13.347 6.885 -0.451 1.00 91.06 162 GLU A CA 1
ATOM 1333 C C . GLU A 1 162 ? -13.847 6.186 0.810 1.00 91.06 162 GLU A C 1
ATOM 1335 O O . GLU A 1 162 ? -15.052 6.171 1.058 1.00 91.06 162 GLU A O 1
ATOM 1340 N N . TYR A 1 163 ? -12.941 5.626 1.615 1.00 90.12 163 TYR A N 1
ATOM 1341 C CA . TYR A 1 163 ? -13.301 5.069 2.921 1.00 90.12 163 TYR A CA 1
ATOM 1342 C C . TYR A 1 163 ? -13.898 6.156 3.814 1.00 90.12 163 TYR A C 1
ATOM 1344 O O . TYR A 1 163 ? -14.979 5.969 4.369 1.00 90.12 163 TYR A O 1
ATOM 1352 N N . HIS A 1 164 ? -13.250 7.322 3.877 1.00 86.75 164 HIS A N 1
ATOM 1353 C CA . HIS A 1 164 ? -13.747 8.448 4.659 1.00 86.75 164 HIS A CA 1
ATOM 1354 C C . HIS A 1 164 ? -15.157 8.884 4.229 1.00 86.75 164 HIS A C 1
ATOM 1356 O O . HIS A 1 164 ? -16.023 9.073 5.082 1.00 86.75 164 HIS A O 1
ATOM 1362 N N . ASN A 1 165 ? -15.419 8.961 2.921 1.00 88.19 165 ASN A N 1
ATOM 1363 C CA . ASN A 1 165 ? -16.733 9.316 2.375 1.00 88.19 165 ASN A CA 1
ATOM 1364 C C . ASN A 1 165 ? -17.828 8.292 2.722 1.00 88.19 165 ASN A C 1
ATOM 1366 O O . ASN A 1 165 ? -19.005 8.645 2.757 1.00 88.19 165 ASN A O 1
ATOM 1370 N N . LYS A 1 166 ? -17.455 7.038 3.000 1.00 88.69 166 LYS A N 1
ATOM 1371 C CA . LYS A 1 166 ? -18.363 5.978 3.470 1.00 88.69 166 LYS A CA 1
ATOM 1372 C C . LYS A 1 166 ? -18.533 5.962 4.994 1.00 88.69 166 LYS A C 1
ATOM 1374 O O . LYS A 1 166 ? -19.260 5.123 5.511 1.00 88.69 166 LYS A O 1
ATOM 1379 N N . GLY A 1 167 ? -17.874 6.869 5.720 1.00 81.62 167 GLY A N 1
ATOM 1380 C CA . GLY A 1 167 ? -17.818 6.840 7.184 1.00 81.62 167 GLY A CA 1
ATOM 1381 C C . GLY A 1 167 ? -16.914 5.733 7.739 1.00 81.62 167 GLY A C 1
ATOM 1382 O O . GLY A 1 167 ? -16.985 5.415 8.922 1.00 81.62 167 GLY A O 1
ATOM 1383 N N . GLU A 1 168 ? -16.059 5.149 6.900 1.00 86.50 168 GLU A N 1
ATOM 1384 C CA . GLU A 1 168 ? -15.137 4.070 7.244 1.00 86.50 168 GLU A CA 1
ATOM 1385 C C . GLU A 1 168 ? -13.686 4.584 7.316 1.00 86.50 168 GLU A C 1
ATOM 1387 O O . GLU A 1 168 ? -13.368 5.712 6.932 1.00 86.50 168 GLU A O 1
ATOM 1392 N N . ILE A 1 169 ? -12.768 3.740 7.797 1.00 83.94 169 ILE A N 1
ATOM 1393 C CA . ILE A 1 169 ? -11.324 4.002 7.753 1.00 83.94 169 ILE A CA 1
ATOM 1394 C C . ILE A 1 169 ? -10.624 2.857 7.046 1.00 83.94 169 ILE A C 1
ATOM 1396 O O . ILE A 1 169 ? -10.824 1.689 7.384 1.00 83.94 169 ILE A O 1
ATOM 1400 N N . LEU A 1 170 ? -9.746 3.210 6.106 1.00 85.44 170 LEU A N 1
ATOM 1401 C CA . LEU A 1 170 ? -8.876 2.254 5.439 1.00 85.44 170 LEU A CA 1
ATOM 1402 C C . LEU A 1 170 ? -8.004 1.532 6.486 1.00 85.44 170 LEU A C 1
ATOM 1404 O O . LEU A 1 170 ? -7.236 2.188 7.201 1.00 85.44 170 LEU A O 1
ATOM 1408 N N . PRO A 1 171 ? -8.073 0.191 6.585 1.00 83.56 171 PRO A N 1
ATOM 1409 C CA . PRO A 1 171 ? -7.288 -0.548 7.563 1.00 83.56 171 PRO A CA 1
ATOM 1410 C C . PRO A 1 171 ? -5.788 -0.332 7.370 1.00 83.56 171 PRO A C 1
ATOM 1412 O O . PRO A 1 171 ? -5.272 -0.453 6.268 1.00 83.56 171 PRO A O 1
ATOM 1415 N N . THR A 1 172 ? -5.051 -0.130 8.457 1.00 86.19 172 THR A N 1
ATOM 1416 C CA . THR A 1 172 ? -3.600 0.150 8.446 1.00 86.19 172 THR A CA 1
ATOM 1417 C C . THR A 1 172 ? -2.721 -1.092 8.236 1.00 86.19 172 THR A C 1
ATOM 1419 O O . THR A 1 172 ? -1.497 -1.012 8.278 1.00 86.19 172 THR A O 1
ATOM 1422 N N . ARG A 1 173 ? -3.319 -2.265 7.978 1.00 80.81 173 ARG A N 1
ATOM 1423 C CA . ARG A 1 173 ? -2.613 -3.559 7.860 1.00 80.81 173 ARG A CA 1
ATOM 1424 C C . ARG A 1 173 ? -1.671 -3.652 6.657 1.00 80.81 173 ARG A C 1
ATOM 1426 O O . ARG A 1 173 ? -0.800 -4.514 6.643 1.00 80.81 173 ARG A O 1
ATOM 1433 N N . PHE A 1 174 ? -1.851 -2.797 5.651 1.00 81.69 174 PHE A N 1
ATOM 1434 C CA . PHE A 1 174 ? -0.967 -2.748 4.485 1.00 81.69 174 PHE A CA 1
ATOM 1435 C C . PHE A 1 174 ? 0.372 -2.052 4.782 1.00 81.69 174 PHE A C 1
ATOM 1437 O O . PHE A 1 174 ? 1.326 -2.252 4.026 1.00 81.69 174 PHE A O 1
ATOM 1444 N N . ILE A 1 175 ? 0.442 -1.253 5.858 1.00 86.12 175 ILE A N 1
ATOM 1445 C CA . ILE A 1 175 ? 1.643 -0.518 6.266 1.00 86.12 175 ILE A CA 1
ATOM 1446 C C . ILE A 1 175 ? 2.724 -1.529 6.684 1.00 86.12 175 ILE A C 1
ATOM 1448 O O . ILE A 1 175 ? 2.443 -2.416 7.499 1.00 86.12 175 ILE A O 1
ATOM 1452 N N . PRO A 1 176 ? 3.961 -1.424 6.160 1.00 84.06 176 PRO A N 1
ATOM 1453 C CA . PRO A 1 176 ? 5.057 -2.305 6.548 1.00 84.06 176 PRO A CA 1
ATOM 1454 C C . PRO A 1 176 ? 5.264 -2.354 8.061 1.00 84.06 176 PRO A C 1
ATOM 1456 O O . PRO A 1 176 ? 5.221 -1.332 8.740 1.00 84.06 176 PRO A O 1
ATOM 1459 N N . TYR A 1 177 ? 5.565 -3.543 8.591 1.00 80.19 177 TYR A N 1
ATOM 1460 C CA . TYR A 1 177 ? 5.784 -3.727 10.030 1.00 80.19 177 TYR A CA 1
ATOM 1461 C C . TYR A 1 177 ? 6.879 -2.803 10.589 1.00 80.19 177 TYR A C 1
ATOM 1463 O O . TYR A 1 177 ? 6.727 -2.257 11.683 1.00 80.19 177 TYR A O 1
ATOM 1471 N N . ALA A 1 178 ? 7.953 -2.600 9.814 1.00 80.06 178 ALA A N 1
ATOM 1472 C CA . ALA A 1 178 ? 9.037 -1.684 10.156 1.00 80.06 178 ALA A CA 1
ATOM 1473 C C . ALA A 1 178 ? 8.509 -0.266 10.432 1.00 80.06 178 ALA A C 1
ATOM 1475 O O . ALA A 1 178 ? 8.785 0.291 11.493 1.00 80.06 178 ALA A O 1
ATOM 1476 N N . ASP A 1 179 ? 7.668 0.265 9.545 1.00 83.44 179 ASP A N 1
ATOM 1477 C CA . ASP A 1 179 ? 7.095 1.606 9.684 1.00 83.44 179 ASP A CA 1
ATOM 1478 C C . ASP A 1 179 ? 6.045 1.661 10.802 1.00 83.44 179 ASP A C 1
ATOM 1480 O O . ASP A 1 179 ? 6.001 2.609 11.587 1.00 83.44 179 ASP A O 1
ATOM 1484 N N . MET A 1 180 ? 5.229 0.610 10.921 1.00 85.62 180 MET A N 1
ATOM 1485 C CA . MET A 1 180 ? 4.122 0.523 11.875 1.00 85.62 180 MET A CA 1
ATOM 1486 C C . MET A 1 180 ? 4.567 0.662 13.336 1.00 85.62 180 MET A C 1
ATOM 1488 O O . MET A 1 180 ? 3.848 1.240 14.153 1.00 85.62 180 MET A O 1
ATOM 1492 N N . SER A 1 181 ? 5.756 0.151 13.668 1.00 86.69 181 SER A N 1
ATOM 1493 C CA . SER A 1 181 ? 6.343 0.272 15.008 1.00 86.69 181 SER A CA 1
ATOM 1494 C C . SER A 1 181 ? 6.431 1.727 15.477 1.00 86.69 181 SER A C 1
ATOM 1496 O O . SER A 1 181 ? 6.042 2.037 16.599 1.00 86.69 181 SER A O 1
ATOM 1498 N N . ARG A 1 182 ? 6.841 2.637 14.591 1.00 89.00 182 ARG A N 1
ATOM 1499 C CA . ARG A 1 182 ? 6.986 4.064 14.883 1.00 89.00 182 ARG A CA 1
ATOM 1500 C C . ARG A 1 182 ? 5.637 4.750 15.077 1.00 89.00 182 ARG A C 1
ATOM 1502 O O . ARG A 1 182 ? 5.500 5.559 15.988 1.00 89.00 182 ARG A O 1
ATOM 1509 N N . TYR A 1 183 ? 4.623 4.417 14.279 1.00 90.06 183 TYR A N 1
ATOM 1510 C CA . TYR A 1 183 ? 3.309 5.060 14.420 1.00 90.06 183 TYR A CA 1
ATOM 1511 C C . TYR A 1 183 ? 2.563 4.621 15.682 1.00 90.06 183 TYR A C 1
ATOM 1513 O O . TYR A 1 183 ? 1.823 5.408 16.270 1.00 90.06 183 TYR A O 1
ATOM 1521 N N . LYS A 1 184 ? 2.809 3.397 16.162 1.00 88.62 184 LYS A N 1
ATOM 1522 C CA . LYS A 1 184 ? 2.325 2.953 17.478 1.00 88.62 184 LYS A CA 1
ATOM 1523 C C . LYS A 1 184 ? 2.915 3.767 18.628 1.00 88.62 184 LYS A C 1
ATOM 1525 O O . LYS A 1 184 ? 2.300 3.851 19.689 1.00 88.62 184 LYS A O 1
ATOM 1530 N N . GLU A 1 185 ? 4.068 4.398 18.409 1.00 91.06 185 GLU A N 1
ATOM 1531 C CA . GLU A 1 185 ? 4.728 5.214 19.419 1.00 91.06 185 GLU A CA 1
ATOM 1532 C C . GLU A 1 185 ? 4.184 6.650 19.511 1.00 91.06 185 GLU A C 1
ATOM 1534 O O . GLU A 1 185 ? 4.528 7.372 20.454 1.00 91.06 185 GLU A O 1
ATOM 1539 N N . LEU A 1 186 ? 3.300 7.063 18.593 1.00 93.00 186 LEU A N 1
ATOM 1540 C CA . LEU A 1 186 ? 2.644 8.369 18.644 1.00 93.00 186 LEU A CA 1
ATOM 1541 C C . LEU A 1 186 ? 1.887 8.528 19.967 1.00 93.00 186 LEU A C 1
ATOM 1543 O O . LEU A 1 186 ? 1.107 7.660 20.359 1.00 93.00 186 LEU A O 1
ATOM 1547 N N . SER A 1 187 ? 2.088 9.661 20.649 1.00 93.06 187 SER A N 1
ATOM 1548 C CA . SER A 1 187 ? 1.568 9.902 22.007 1.00 93.06 187 SER A CA 1
ATOM 1549 C C . SER A 1 187 ? 0.072 9.589 22.136 1.00 93.06 187 SER A C 1
ATOM 1551 O O . SER A 1 187 ? -0.344 8.888 23.061 1.00 93.06 187 SER A O 1
ATOM 1553 N N . LYS A 1 188 ? -0.731 10.027 21.156 1.00 93.31 188 LYS A N 1
ATOM 1554 C CA . LYS A 1 188 ? -2.177 9.792 21.150 1.00 93.31 188 LYS A CA 1
ATOM 1555 C C . LYS A 1 188 ? -2.547 8.326 20.912 1.00 93.31 188 LYS A C 1
ATOM 1557 O O . LYS A 1 188 ? -3.427 7.811 21.597 1.00 93.31 188 LYS A O 1
ATOM 1562 N N . VAL A 1 189 ? -1.830 7.644 20.017 1.00 94.44 189 VAL A N 1
ATOM 1563 C CA . VAL A 1 189 ? -2.012 6.208 19.754 1.00 94.44 189 VAL A CA 1
ATOM 1564 C C . VAL A 1 189 ? -1.674 5.395 21.003 1.00 94.44 189 VAL A C 1
ATOM 1566 O O . VAL A 1 189 ? -2.460 4.543 21.410 1.00 94.44 189 VAL A O 1
ATOM 1569 N N . LYS A 1 190 ? -0.573 5.721 21.695 1.00 94.75 190 LYS A N 1
ATOM 1570 C CA . LYS A 1 190 ? -0.224 5.112 22.989 1.00 94.75 190 LYS A CA 1
ATOM 1571 C C . LYS A 1 190 ? -1.285 5.352 24.061 1.00 94.75 190 LYS A C 1
ATOM 1573 O O . LYS A 1 190 ? -1.573 4.454 24.850 1.00 94.75 190 LYS A O 1
ATOM 1578 N N . GLU A 1 191 ? -1.824 6.567 24.149 1.00 94.12 191 GLU A N 1
ATOM 1579 C CA . GLU A 1 191 ? -2.869 6.906 25.120 1.00 94.12 191 GLU A CA 1
ATOM 1580 C C . GLU A 1 191 ? -4.133 6.073 24.876 1.00 94.12 191 GLU A C 1
ATOM 1582 O O . GLU A 1 191 ? -4.653 5.448 25.801 1.00 94.12 191 GLU A O 1
ATOM 1587 N N . ASN A 1 192 ? -4.588 6.024 23.626 1.00 94.75 192 ASN A N 1
ATOM 1588 C CA . ASN A 1 192 ? -5.737 5.231 23.212 1.00 94.75 192 ASN A CA 1
ATOM 1589 C C . ASN A 1 192 ? -5.487 3.733 23.414 1.00 94.75 192 ASN A C 1
ATOM 1591 O O . ASN A 1 192 ? -6.360 3.050 23.936 1.00 94.75 192 ASN A O 1
ATOM 1595 N N . GLN A 1 193 ? -4.287 3.226 23.111 1.00 93.94 193 GLN A N 1
ATOM 1596 C CA . GLN A 1 193 ? -3.942 1.821 23.343 1.00 93.94 193 GLN A CA 1
ATOM 1597 C C . GLN A 1 193 ? -4.034 1.455 24.829 1.00 93.94 193 GLN A C 1
ATOM 1599 O O . GLN A 1 193 ? -4.643 0.451 25.176 1.00 93.94 193 GLN A O 1
ATOM 1604 N N . LYS A 1 194 ? -3.542 2.314 25.732 1.00 94.44 194 LYS A N 1
ATOM 1605 C CA . LYS A 1 194 ? -3.698 2.099 27.183 1.00 94.44 194 LYS A CA 1
ATOM 1606 C C . LYS A 1 194 ? -5.168 2.046 27.613 1.00 94.44 194 LYS A C 1
ATOM 1608 O O . LYS A 1 194 ? -5.496 1.330 28.560 1.00 94.44 194 LYS A O 1
ATOM 1613 N N . LYS A 1 195 ? -6.045 2.824 26.966 1.00 93.12 195 LYS A N 1
ATOM 1614 C CA . LYS A 1 195 ? -7.496 2.782 27.214 1.00 93.12 195 LYS A CA 1
ATOM 1615 C C . LYS A 1 195 ? -8.105 1.490 26.679 1.00 93.12 195 LYS A C 1
ATOM 1617 O O . LYS A 1 195 ? -8.845 0.852 27.418 1.00 93.12 195 LYS A O 1
ATOM 1622 N N . ILE A 1 196 ? -7.745 1.081 25.464 1.00 91.62 196 ILE A N 1
ATOM 1623 C CA . ILE A 1 196 ? -8.167 -0.185 24.851 1.00 91.62 196 ILE A CA 1
ATOM 1624 C C . ILE A 1 196 ? -7.761 -1.369 25.735 1.00 91.62 196 ILE A C 1
ATOM 1626 O O . ILE A 1 196 ? -8.601 -2.200 26.058 1.00 91.62 196 ILE A O 1
ATOM 1630 N N . ASP A 1 197 ? -6.514 -1.424 26.206 1.00 92.00 197 ASP A N 1
ATOM 1631 C CA . ASP A 1 197 ? -6.029 -2.507 27.070 1.00 92.00 197 ASP A CA 1
ATOM 1632 C C . ASP A 1 197 ? -6.820 -2.576 28.389 1.00 92.00 197 ASP A C 1
ATOM 1634 O O . ASP A 1 197 ? -7.199 -3.654 28.857 1.00 92.00 197 ASP A O 1
ATOM 1638 N N . ALA A 1 198 ? -7.122 -1.413 28.978 1.00 91.00 198 ALA A N 1
ATOM 1639 C CA . ALA A 1 198 ? -7.952 -1.328 30.175 1.00 91.00 198 ALA A CA 1
ATOM 1640 C C . ALA A 1 198 ? -9.397 -1.780 29.904 1.00 91.00 198 ALA A C 1
ATOM 1642 O O . ALA A 1 198 ? -9.947 -2.554 30.688 1.00 91.00 198 ALA A O 1
ATOM 1643 N N . LEU A 1 199 ? -9.996 -1.338 28.796 1.00 89.38 199 LEU A N 1
ATOM 1644 C CA . LEU A 1 199 ? -11.343 -1.721 28.376 1.00 89.38 199 LEU A CA 1
ATOM 1645 C C . LEU A 1 199 ? -11.435 -3.218 28.082 1.00 89.38 199 LEU A C 1
ATOM 1647 O O . LEU A 1 199 ? -12.363 -3.851 28.566 1.00 89.38 199 LEU A O 1
ATOM 1651 N N . ASN A 1 200 ? -10.453 -3.812 27.404 1.00 89.56 200 ASN A N 1
ATOM 1652 C CA . ASN A 1 200 ? -10.383 -5.254 27.148 1.00 89.56 200 ASN A CA 1
ATOM 1653 C C . ASN A 1 200 ? -10.332 -6.069 28.449 1.00 89.56 200 ASN A C 1
ATOM 1655 O O . ASN A 1 200 ? -11.003 -7.096 28.577 1.00 89.56 200 ASN A O 1
ATOM 1659 N N . SER A 1 201 ? -9.580 -5.593 29.448 1.00 89.50 201 SER A N 1
ATOM 1660 C CA . SER A 1 201 ? -9.540 -6.227 30.772 1.00 89.50 201 SER A CA 1
ATOM 1661 C C . SER A 1 201 ? -10.906 -6.209 31.471 1.00 89.50 201 SER A C 1
ATOM 1663 O O . SER A 1 201 ? -11.274 -7.174 32.144 1.00 89.50 201 SER A O 1
ATOM 1665 N N . ILE A 1 202 ? -11.669 -5.125 31.303 1.00 86.56 202 ILE A N 1
ATOM 1666 C CA . ILE A 1 202 ? -13.025 -4.985 31.850 1.00 86.56 202 ILE A CA 1
ATOM 1667 C C . ILE A 1 202 ? -14.016 -5.834 31.046 1.00 86.56 202 ILE A C 1
ATOM 1669 O O . ILE A 1 202 ? -14.806 -6.563 31.640 1.00 86.56 202 ILE A O 1
ATOM 1673 N N . TYR A 1 203 ? -13.941 -5.779 29.717 1.00 86.12 203 TYR A N 1
ATOM 1674 C CA . TYR A 1 203 ? -14.816 -6.473 28.773 1.00 86.12 203 TYR A CA 1
ATOM 1675 C C . TYR A 1 203 ? -14.901 -7.965 29.076 1.00 86.12 203 TYR A C 1
ATOM 1677 O O . TYR A 1 203 ? -15.997 -8.504 29.202 1.00 86.12 203 TYR A O 1
ATOM 1685 N N . LYS A 1 204 ? -13.747 -8.609 29.302 1.00 86.12 204 LYS A N 1
ATOM 1686 C CA . LYS A 1 204 ? -13.680 -10.032 29.652 1.00 86.12 204 LYS A CA 1
ATOM 1687 C C . LYS A 1 204 ? -14.492 -10.358 30.912 1.00 86.12 204 LYS A C 1
ATOM 1689 O O . LYS A 1 204 ? -15.309 -11.270 30.891 1.00 86.12 204 LYS A O 1
ATOM 1694 N N . LYS A 1 205 ? -14.324 -9.569 31.979 1.00 86.56 205 LYS A N 1
ATOM 1695 C CA . LYS A 1 205 ? -15.047 -9.759 33.251 1.00 86.56 205 LYS A CA 1
ATOM 1696 C C . LYS A 1 205 ? -16.546 -9.496 33.114 1.00 86.56 205 LYS A C 1
ATOM 1698 O O . LYS A 1 205 ? -17.348 -10.145 33.775 1.00 86.56 205 LYS A O 1
ATOM 1703 N N . VAL A 1 206 ? -16.918 -8.515 32.293 1.00 84.25 206 VAL A N 1
ATOM 1704 C CA . VAL A 1 206 ? -18.321 -8.163 32.052 1.00 84.25 206 VAL A CA 1
ATOM 1705 C C . VAL A 1 206 ? -19.020 -9.252 31.246 1.00 84.25 206 VAL A C 1
ATOM 1707 O O . VAL A 1 206 ? -20.104 -9.654 31.645 1.00 84.25 206 VAL A O 1
ATOM 1710 N N . ILE A 1 207 ? -18.390 -9.787 30.195 1.00 85.75 207 ILE A N 1
ATOM 1711 C CA . ILE A 1 207 ? -18.938 -10.928 29.446 1.00 85.75 207 ILE A CA 1
ATOM 1712 C C . ILE A 1 207 ? -19.117 -12.141 30.351 1.00 85.75 207 ILE A C 1
ATOM 1714 O O . ILE A 1 207 ? -20.178 -12.752 30.323 1.00 85.75 207 ILE A O 1
ATOM 1718 N N . GLU A 1 208 ? -18.098 -12.498 31.139 1.00 84.38 208 GLU A N 1
ATOM 1719 C CA . GLU A 1 208 ? -18.182 -13.634 32.064 1.00 84.38 208 GLU A CA 1
ATOM 1720 C C . GLU A 1 208 ? -19.379 -13.469 33.010 1.00 84.38 208 GLU A C 1
ATOM 1722 O O . GLU A 1 208 ? -20.182 -14.385 33.161 1.00 84.38 208 GLU A O 1
ATOM 1727 N N . LYS A 1 209 ? -19.562 -12.270 33.573 1.00 83.50 209 LYS A N 1
ATOM 1728 C CA . LYS A 1 209 ? -20.687 -11.972 34.461 1.00 83.50 209 LYS A CA 1
ATOM 1729 C C . LYS A 1 209 ? -22.046 -12.013 33.749 1.00 83.50 209 LYS A C 1
ATOM 1731 O O . LYS A 1 209 ? -22.962 -12.659 34.245 1.00 83.50 209 LYS A O 1
ATOM 1736 N N . GLU A 1 210 ? -22.177 -11.356 32.598 1.00 83.50 210 GLU A N 1
ATOM 1737 C CA . GLU A 1 210 ? -23.416 -11.346 31.806 1.00 83.50 210 GLU A CA 1
ATOM 1738 C C . GLU A 1 210 ? -23.789 -12.756 31.323 1.00 83.50 210 GLU A C 1
ATOM 1740 O O . GLU A 1 210 ? -24.967 -13.103 31.266 1.00 83.50 210 GLU A O 1
ATOM 1745 N N . PHE A 1 211 ? -22.797 -13.597 31.013 1.00 82.12 211 PHE A N 1
ATOM 1746 C CA . PHE A 1 211 ? -23.002 -15.004 30.684 1.00 82.12 211 PHE A CA 1
ATOM 1747 C C . PHE A 1 211 ? -23.552 -15.782 31.887 1.00 82.12 211 PHE A C 1
ATOM 1749 O O . PHE A 1 211 ? -24.582 -16.443 31.758 1.00 82.12 211 PHE A O 1
ATOM 1756 N N . LEU A 1 212 ? -22.920 -15.678 33.061 1.00 82.38 212 LEU A N 1
ATOM 1757 C CA . LEU A 1 212 ? -23.388 -16.354 34.280 1.00 82.38 212 LEU A CA 1
ATOM 1758 C C . LEU A 1 212 ? -24.820 -15.937 34.655 1.00 82.38 212 LEU A C 1
ATOM 1760 O O . LEU A 1 212 ? -25.647 -16.800 34.949 1.00 82.38 212 LEU A O 1
ATOM 1764 N N . GLU A 1 213 ? -25.131 -14.639 34.573 1.00 81.31 213 GLU A N 1
ATOM 1765 C CA . GLU A 1 213 ? -26.472 -14.093 34.827 1.00 81.31 213 GLU A CA 1
ATOM 1766 C C . GLU A 1 213 ? -27.502 -14.603 33.808 1.00 81.31 213 GLU A C 1
ATOM 1768 O O . GLU A 1 213 ? -28.586 -15.042 34.189 1.00 81.31 213 GLU A O 1
ATOM 1773 N N . LYS A 1 214 ? -27.165 -14.605 32.512 1.00 81.62 214 LYS A N 1
ATOM 1774 C CA . LYS A 1 214 ? -28.072 -15.059 31.446 1.00 81.62 214 LYS A CA 1
ATOM 1775 C C . LYS A 1 214 ? -28.402 -16.548 31.540 1.00 81.62 214 LYS A C 1
ATOM 1777 O O . LYS A 1 214 ? -29.513 -16.944 31.193 1.00 81.62 214 LYS A O 1
ATOM 1782 N N . TYR A 1 215 ? -27.448 -17.367 31.975 1.00 78.12 215 TYR A N 1
ATOM 1783 C CA . TYR A 1 215 ? -27.610 -18.820 32.055 1.00 78.12 215 TYR A CA 1
ATOM 1784 C C . TYR A 1 215 ? -27.935 -19.328 33.467 1.00 78.12 215 TYR A C 1
ATOM 1786 O O . TYR A 1 215 ? -27.980 -20.540 33.664 1.00 78.12 215 TYR A O 1
ATOM 1794 N N . ASN A 1 216 ? -28.193 -18.438 34.438 1.00 72.44 216 ASN A N 1
ATOM 1795 C CA . ASN A 1 216 ? -28.465 -18.802 35.836 1.00 72.44 216 ASN A CA 1
ATOM 1796 C C . ASN A 1 216 ? -27.416 -19.769 36.422 1.0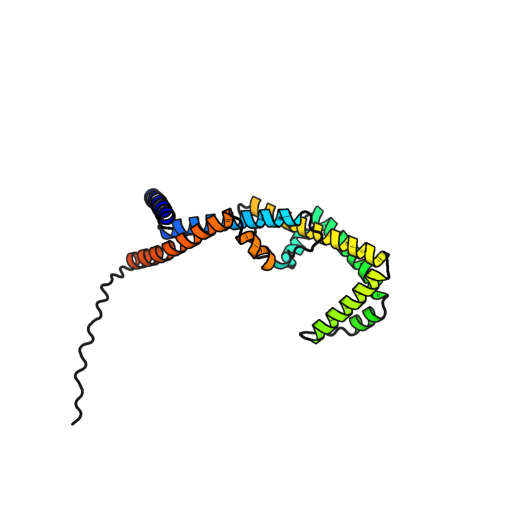0 72.44 216 ASN A C 1
ATOM 1798 O O . ASN A 1 216 ? -27.717 -20.617 37.267 1.00 72.44 216 ASN A O 1
ATOM 1802 N N . ILE A 1 217 ? -26.166 -19.642 35.974 1.00 62.59 217 ILE A N 1
ATOM 1803 C CA . ILE A 1 217 ? -25.051 -20.419 36.504 1.00 62.59 217 ILE A CA 1
ATOM 1804 C C . ILE A 1 217 ? -24.654 -19.740 37.813 1.00 62.59 217 ILE A C 1
ATOM 1806 O O . ILE A 1 217 ? -23.763 -18.896 37.858 1.00 62.59 217 ILE A O 1
ATOM 1810 N N . ASN A 1 218 ? -25.370 -20.064 38.887 1.00 54.88 218 ASN A N 1
ATOM 1811 C CA . ASN A 1 218 ? -24.879 -19.791 40.227 1.00 54.88 218 ASN A CA 1
ATOM 1812 C C . ASN A 1 218 ? -23.656 -20.683 40.475 1.00 54.88 218 ASN A C 1
ATOM 1814 O O . ASN A 1 218 ? -23.652 -21.851 40.079 1.00 54.88 218 ASN A O 1
ATOM 1818 N N . ASP A 1 219 ? -22.692 -20.194 41.259 1.00 51.25 219 ASP A N 1
ATOM 1819 C CA . ASP A 1 219 ? -21.593 -20.970 41.876 1.00 51.25 219 ASP A CA 1
ATOM 1820 C C . ASP A 1 219 ? -22.087 -22.168 42.735 1.00 51.25 219 ASP A C 1
ATOM 1822 O O . ASP A 1 219 ? -21.324 -22.825 43.439 1.00 51.25 219 ASP A O 1
ATOM 1826 N N . SER A 1 220 ? -23.386 -22.477 42.693 1.00 45.88 220 SER A N 1
ATOM 1827 C CA . SER A 1 220 ? -24.046 -23.618 43.303 1.00 45.88 220 SER A CA 1
ATOM 1828 C C . SER A 1 220 ? -24.002 -24.892 42.461 1.00 45.88 220 SER A C 1
ATOM 1830 O O . SER A 1 220 ? -24.761 -25.813 42.775 1.00 45.88 220 SER A O 1
ATOM 1832 N N . ILE A 1 221 ? -23.086 -25.034 41.493 1.00 46.81 221 ILE A N 1
ATOM 1833 C CA . ILE A 1 221 ? -22.514 -26.371 41.277 1.00 46.81 221 ILE A CA 1
ATOM 1834 C C . ILE A 1 221 ? -21.703 -26.665 42.541 1.00 46.81 221 ILE A C 1
ATOM 1836 O O . ILE A 1 221 ? -20.479 -26.575 42.580 1.00 46.81 221 ILE A O 1
ATOM 1840 N N . LYS A 1 222 ? -22.432 -26.983 43.621 1.00 45.97 222 LYS A N 1
ATOM 1841 C CA . LYS A 1 222 ? -21.921 -27.803 44.698 1.00 45.97 222 LYS A CA 1
ATOM 1842 C C . LYS A 1 222 ? -21.277 -28.957 43.962 1.00 45.97 222 LYS A C 1
ATOM 1844 O O . LYS A 1 222 ? -21.960 -29.674 43.236 1.00 45.97 222 LYS A O 1
ATOM 1849 N N . THR A 1 223 ? -19.968 -29.080 44.107 1.00 43.81 223 THR A N 1
ATOM 1850 C CA . THR A 1 223 ? -19.319 -30.370 44.014 1.00 43.81 223 THR A CA 1
ATOM 1851 C C . THR A 1 223 ? -20.211 -31.325 44.792 1.00 43.81 223 THR A C 1
ATOM 1853 O O . THR A 1 223 ? -20.268 -31.283 46.024 1.00 43.81 223 THR A O 1
ATOM 1856 N N . GLU A 1 224 ? -21.017 -32.110 44.075 1.00 39.53 224 GLU A N 1
ATOM 1857 C CA . GLU A 1 224 ? -21.566 -33.317 44.649 1.00 39.53 224 GLU A CA 1
ATOM 1858 C C . GLU A 1 224 ? -20.334 -34.026 45.178 1.00 39.53 224 GLU A C 1
ATOM 1860 O O . GLU A 1 224 ? -19.413 -34.349 44.427 1.00 39.53 224 GLU A O 1
ATOM 1865 N N . LYS A 1 225 ? -20.250 -34.130 46.507 1.00 43.53 225 LYS A N 1
ATOM 1866 C CA . LYS A 1 225 ? -19.340 -35.071 47.126 1.00 43.53 225 LYS A CA 1
ATOM 1867 C C . LYS A 1 225 ? -19.710 -36.392 46.483 1.00 43.53 225 LYS A C 1
ATOM 1869 O O . LYS A 1 225 ? -20.751 -36.955 46.817 1.00 43.53 225 LYS A O 1
ATOM 1874 N N . THR A 1 226 ? -18.891 -36.834 45.537 1.00 43.16 226 THR A N 1
ATOM 1875 C CA . THR A 1 226 ? -18.884 -38.211 45.085 1.00 43.16 226 THR A CA 1
ATOM 1876 C C . THR A 1 226 ? -18.936 -39.039 46.366 1.00 43.16 226 THR A C 1
ATOM 1878 O O . THR A 1 226 ? -18.118 -38.792 47.264 1.00 43.16 226 THR A O 1
ATOM 1881 N N . PRO A 1 227 ? -19.947 -39.910 46.544 1.00 42.78 227 PRO A N 1
ATOM 1882 C CA . PRO A 1 227 ? -19.993 -40.760 47.717 1.00 42.78 227 PRO A CA 1
ATOM 1883 C C . PRO A 1 227 ? -18.645 -41.467 47.768 1.00 42.78 227 PRO A C 1
ATOM 1885 O O . PRO A 1 227 ? -18.217 -42.001 46.747 1.00 42.78 227 PRO A O 1
ATOM 1888 N N . SER A 1 228 ? -17.952 -41.390 48.908 1.00 47.97 228 SER A N 1
ATOM 1889 C CA . SER A 1 228 ? -16.679 -42.080 49.095 1.00 47.97 228 SER A CA 1
ATOM 1890 C C . SER A 1 228 ? -16.873 -43.518 48.636 1.00 47.97 228 SER A C 1
ATOM 1892 O O . SER A 1 228 ? -17.661 -44.250 49.249 1.00 47.97 228 SER A O 1
ATOM 1894 N N . GLU A 1 229 ? -16.226 -43.891 47.535 1.00 45.38 229 GLU A N 1
ATOM 1895 C CA . GLU A 1 229 ? -16.185 -45.271 47.092 1.00 45.38 229 GLU A CA 1
ATOM 1896 C C . GLU A 1 229 ? -15.743 -46.093 48.298 1.00 45.38 229 GLU A C 1
ATOM 1898 O O . GLU A 1 229 ? -14.707 -45.826 48.915 1.00 45.38 229 GLU A O 1
ATOM 1903 N N . ARG A 1 230 ? -16.600 -47.029 48.717 1.00 45.91 230 ARG A N 1
ATOM 1904 C CA . ARG A 1 230 ? -16.224 -48.008 49.728 1.00 45.91 230 ARG A CA 1
ATOM 1905 C C . ARG A 1 230 ? -14.953 -48.669 49.222 1.00 45.91 230 ARG A C 1
ATOM 1907 O O . ARG A 1 230 ? -14.951 -49.204 48.116 1.00 45.91 230 ARG A O 1
ATOM 1914 N N . ALA A 1 231 ? -13.900 -48.611 50.031 1.00 45.66 231 ALA A N 1
ATOM 1915 C CA . ALA A 1 231 ? -12.688 -49.366 49.789 1.00 45.66 231 ALA A CA 1
ATOM 1916 C C . ALA A 1 231 ? -13.082 -50.831 49.570 1.00 45.66 231 ALA A C 1
ATOM 1918 O O . ALA A 1 231 ? -13.631 -51.476 50.466 1.00 45.66 231 ALA A O 1
ATOM 1919 N N . ILE A 1 232 ? -12.857 -51.322 48.354 1.00 47.81 232 ILE A N 1
ATOM 1920 C CA . ILE A 1 232 ? -12.940 -52.743 48.052 1.00 47.81 232 ILE A CA 1
ATOM 1921 C C . ILE A 1 232 ? -11.719 -53.359 48.730 1.00 47.81 232 ILE A C 1
ATOM 1923 O O . ILE A 1 232 ? -10.591 -53.190 48.271 1.00 47.81 232 ILE A O 1
ATOM 1927 N N . VAL A 1 233 ? -11.948 -53.995 49.875 1.00 40.16 233 VAL A N 1
ATOM 1928 C CA . VAL A 1 233 ? -10.973 -54.882 50.505 1.00 40.16 233 VAL A CA 1
ATOM 1929 C C . VAL A 1 233 ? -11.083 -56.211 49.768 1.00 40.16 233 VAL A C 1
ATOM 1931 O O . VAL A 1 233 ? -12.167 -56.790 49.708 1.00 40.16 233 VAL A O 1
ATOM 1934 N N . PHE A 1 234 ? -9.988 -56.642 49.151 1.00 38.84 234 PHE A N 1
ATOM 1935 C CA . PHE A 1 234 ? -9.851 -58.009 48.666 1.00 38.84 234 PHE A CA 1
ATOM 1936 C C . PHE A 1 234 ? -9.292 -58.850 49.815 1.00 38.84 234 PHE A C 1
ATOM 1938 O O . PHE A 1 234 ? -8.232 -58.505 50.344 1.00 38.84 234 PHE A O 1
ATOM 1945 N N . ASP A 1 235 ? -10.040 -59.886 50.202 1.00 42.53 235 ASP A N 1
ATOM 1946 C CA . ASP A 1 235 ? -9.546 -61.004 51.018 1.00 42.53 235 ASP A CA 1
ATOM 1947 C C . ASP A 1 235 ? -8.500 -61.827 50.245 1.00 42.53 235 ASP A C 1
ATOM 1949 O O . ASP A 1 235 ? -8.656 -61.975 49.006 1.00 42.53 235 ASP A O 1
#

pLDDT: mean 82.42, std 14.73, range [38.84, 97.12]

Foldseek 3Di:
DVVLLVVVVVVLVVVCVVPVDQSLVVLVVLLVVLVQVLLVQLLVVVLVVLPPDLAAQQLCLVPVVVLVVLLCVDPVLVVLVVVLVVLVVVLVVVLCVDPQSVVLVVPDDPDDDPVVVVSVVSVVVSLVVCCVPPPSNVVSVSVSSNSNSVSNSVSSVVVQVVCVVVVHGDGPVSPDPVSVVVSCVPPSNVVSVVSSVSSVVVSVVSVVVVVCVVVVVDPPPPPPPPPPPPPPDDD

=== Feature glossary ===
Legend for the data blocks above and below:

— What the protein is —

The amino-acid sequence is the protein's primary structure: the linear order of residues from the N-terminus to the C-terminus, written in one-letter code. Everything else here — the 3D coordinates, the secondary structure, the domain annotations — is ultimately a consequence of this string.

Functional annotations link the protein to curated databases. InterPro entries identify conserved domains and families by matching the sequence against member-database signatures (Pfam, PROSITE, CDD, …). Gene Ontology (GO) terms describe molecular function, biological process, and cellular component in a controlled vocabulary. CATH places the structure in a hierarchical fold classification (Class/Architecture/Topology/Homologous-superfamily). The organism is the source species.

— Where its atoms are —

Atomic coordinates in PDBx/mmCIF format — the same representation the Protein Data Bank distributes. Each line of the _atom_site loop places one backbone atom in Cartesian space (units: ångströms, origin: arbitrary).

The six renders are orthographic views along the three Cartesian axes in both directions. Representation (cartoon, sticks, or surface) and color scheme (sequence-rainbow or by-chain) vary across proteins so the training set covers all the common visualization conventions.

— Local backbone conformation —

Eight-state secondary structure (DSSP): H is the canonical α-helix, G the tighter 3₁₀-helix, I the wider π-helix; E/B are β-structure, T and S are turns and bends, and '-' is everything else. DSSP derives these from the pattern of main-chain N–H···O=C hydrogen bonds, not from the sequence.

Three-state secondary structure (P-SEA) collapses the eight DSSP classes into helix (a), strand (b), and coil (c). P-SEA assigns these from Cα geometry alone — distances and angles — without requiring backbone oxygens, so it works on any Cα trace.

φ (phi) and ψ (psi) are the two rotatable backbone dihedrals per residue: φ is the C(i-1)–N–Cα–C torsion, ψ is the N–Cα–C–N(i+1) torsion, both in degrees on (−180°, 180°]. α-helical residues cluster near (−60°, −45°); β-strand residues near (−120°, +130°). A Ramachandran plot is simply a scatter of (φ, ψ) for every residue.

— Global shape and packing —

The geometric summary reports three shape descriptors. Rg (radius of gyration) measures how spread out the Cα atoms are about their centre of mass; compact globular proteins have small Rg, elongated or unfolded ones large. Cα contacts (<8 Å, |i−j|>4) count long-range residue pairs in spatial proximity — high for tightly packed folds, near zero for rods or random coil. The bounding-box extents give the protein's footprint along x, y, z in Å.

SASA measures how much of the protein is reachable by solvent. It is computed by rolling a water-sized probe over the atomic surface and summing the exposed area (Å²). Per-residue SASA distinguishes core (buried, low SASA) from surface (exposed, high SASA) residues; total SASA is a whole-molecule size measure.

Plot images: a contact map (which residues are close in 3D, as an N×N binary image), a Ramachandran scatter (backbone torsion angles, revealing secondary-structure composition at a glance), and — for AlphaFold structures — a PAE heatmap (pairwise prediction confidence).

— Structural neighborhood —

A 3Di character summarizes, for each residue, the relative orientation of the Cα frame of its nearest spatial neighbor. Because it encodes fold topology rather than chemistry, 3Di alignments detect remote structural similarity that sequence alignment misses.

The Foldseek neighbor list gives the closest experimentally determined structures in the PDB, ranked by structural alignment. TM-score near 1 means near-identical fold; near 0.3 means only rough topology match. This is how one finds what a novel AlphaFold prediction most resembles in the solved-structure universe.

— Confidence and disorder —

For AlphaFold models, the B-factor field carries pLDDT — the model's own estimate of local accuracy on a 0–100 scale. Regions with pLDDT<50 should be treated as essentially unmodeled; they often correspond to intrinsically disordered segments.

Crystallographic B-factors measure how much each atom's electron density is smeared out, in Å². They rise in mobile loops and surface residues and fall in the buried interior. In AlphaFold models this column is repurposed to hold pLDDT instead.

Predicted Aligned Error (PAE) is an AlphaFold confidence matrix: entry (i, j) is the expected error in the position of residue j, in ångströms, when the prediction is superimposed on the true structure at residue i. Low PAE within a block of residues means that block is internally rigid and well-predicted; high PAE between two blocks means their relative placement is uncertain even if each block individually is confident.